Protein AF-A0A2R7QL65-F1 (afdb_monomer_lite)

Radius of gyration: 29.98 Å; chains: 1; bounding box: 85×57×81 Å

Sequence (318 aa):
MAAEATGVAEQSAAAVEEIGLLDQIVEKSKVAKSETEHQRAKDIISELAREVLEGTVVVSDNLNLTLDARIAEIDRIISEQLSAVMHAPQFQQLESTWRGLHYLCQQTSTGPNMKIKVFNAPKKDLVKDFKSAIDFDQSALFKKVYEEEFGTFGGAPFGALVGDYFIGRQPEDMYFVEQMSHVAAAAHAPFISAASEGMFGLETFTDLGKPRDMAKIFDTVEYAKWKSFRESEDSRYVGLTLPRFLGRLPYNPKDGTTVEGFNFVEEVDAADHSKFLWCNTAYAMAARLTHAFEDYGWCAAIRGVEGGGLVEDLPTHT

Secondary structure (DSSP, 8-state):
--SSSSHHHHHHHHHHHHHHHHHHHHHHHT--SSHHHHHHHHHHHHHHHHHHHTT-S---S-HHHHHHHHHHHHHHHHHHHHHHHHTSHHHHHHHHHHHHHHHHHHT---BTTB--------HHHHHHHHHHSSSGGGSHHHIIIIIIIITSTT----S-EEEEEEE-SSHHHHHHHHHHHHHHHHTT--EEEEE-GGGGT-SSGGGGGS-S-SGGGGGSGGGHHHHHHHHSSGGGGEEEE-S-EE-SPPB-TTTSB--SSS-------TT-GGGS-EEPHHHHHHHHHHHHHHHHSSTT--SSIIIII---------

Foldseek 3Di:
DPDPPPPVVVVVVVVVVLLVVLLVVLVVVPQDPDPVSSVVSSVVVVVVVVCVVVVVFDDDPDVPVSVVVVQVVVLVVVQVVVLVVCLPPVNLLVCQAVLLVVLLVVLFDDDPLHDDDDDDDDLVRQLVQCVVDPHLCRGPVLCVQPVQAVVDDVHPHAQAAQDADAQALDPSSLSSLLSVLVSCQNSVHAYEFAHACNNQPHPDPVCVPVDPDSVVSCVDPSNPSVVVLCVDPSVVSYHHDDDWAFSAFFQAPPFGNDDPDGGRGNDDDPVDPSSTRTHICSSQLSSLQSVCCVVPVGRQQCDDCVSSVDRPDGDDGD

pLDDT: mean 87.81, std 13.67, range [35.47, 98.5]

Structure (mmCIF, N/CA/C/O backbone):
data_AF-A0A2R7QL65-F1
#
_entry.id   AF-A0A2R7QL65-F1
#
loop_
_atom_site.group_PDB
_atom_site.id
_atom_site.type_symbol
_atom_site.label_atom_id
_atom_site.label_alt_id
_atom_site.label_comp_id
_atom_site.label_asym_id
_atom_site.label_entity_id
_atom_site.label_seq_id
_atom_site.pdbx_PDB_ins_code
_atom_site.Cartn_x
_atom_site.Cartn_y
_atom_site.Cartn_z
_atom_site.occupancy
_atom_site.B_iso_or_equiv
_atom_site.auth_seq_id
_atom_site.auth_comp_id
_atom_site.auth_asym_id
_atom_site.auth_atom_id
_atom_site.pdbx_PDB_model_num
ATOM 1 N N . MET A 1 1 ? -59.010 35.861 33.051 1.00 43.62 1 MET A N 1
ATOM 2 C CA . MET A 1 1 ? -57.533 35.860 33.140 1.00 43.62 1 MET A CA 1
ATOM 3 C C . MET A 1 1 ? -57.091 35.520 34.567 1.00 43.62 1 MET A C 1
ATOM 5 O O . MET A 1 1 ? -56.588 36.389 35.260 1.00 43.62 1 MET A O 1
ATOM 9 N N . ALA A 1 2 ? -57.331 34.292 35.040 1.00 39.69 2 ALA A N 1
ATOM 10 C CA . ALA A 1 2 ? -56.893 33.848 36.374 1.00 39.69 2 ALA A CA 1
ATOM 11 C C . ALA A 1 2 ? -56.825 32.307 36.466 1.00 39.69 2 ALA A C 1
ATOM 13 O O . ALA A 1 2 ? -57.345 31.725 37.409 1.00 39.69 2 ALA A O 1
ATOM 14 N N . ALA A 1 3 ? -56.268 31.640 35.447 1.00 39.53 3 ALA A N 1
ATOM 15 C CA . ALA A 1 3 ? -56.181 30.172 35.421 1.00 39.53 3 ALA A CA 1
ATOM 16 C C . ALA A 1 3 ? -54.844 29.604 34.892 1.00 39.53 3 ALA A C 1
ATOM 18 O O . ALA A 1 3 ? -54.715 28.393 34.799 1.00 39.53 3 ALA A O 1
ATOM 19 N N . GLU A 1 4 ? -53.836 30.432 34.587 1.00 38.19 4 GLU A N 1
ATOM 20 C CA . GLU A 1 4 ? -52.561 29.962 33.994 1.00 38.19 4 GLU A CA 1
ATOM 21 C C . GLU A 1 4 ? -51.334 30.070 34.921 1.00 38.19 4 GLU A C 1
ATOM 23 O O . GLU A 1 4 ? -50.242 29.670 34.539 1.00 38.19 4 GLU A O 1
ATOM 28 N N . ALA A 1 5 ? -51.479 30.565 36.156 1.00 40.25 5 ALA A N 1
ATOM 29 C CA . ALA A 1 5 ? -50.335 30.797 37.052 1.00 40.25 5 ALA A CA 1
ATOM 30 C C . ALA A 1 5 ? -50.039 29.648 38.040 1.00 40.25 5 ALA A C 1
ATOM 32 O O . ALA A 1 5 ? -49.010 29.674 38.709 1.00 40.25 5 ALA A O 1
ATOM 33 N N . THR A 1 6 ? -50.911 28.641 38.149 1.00 40.41 6 THR A N 1
ATOM 34 C CA . THR A 1 6 ? -50.760 27.538 39.116 1.00 40.41 6 THR A CA 1
ATOM 35 C C . THR A 1 6 ? -49.907 26.372 38.608 1.00 40.41 6 THR A C 1
ATOM 37 O O . THR A 1 6 ? -49.326 25.674 39.427 1.00 40.41 6 THR A O 1
ATOM 40 N N . GLY A 1 7 ? -49.733 26.200 37.292 1.00 35.47 7 GLY A N 1
ATOM 41 C CA . GLY A 1 7 ? -48.927 25.097 36.737 1.00 35.47 7 GLY A CA 1
ATOM 42 C C . GLY A 1 7 ? -47.405 25.296 36.816 1.00 35.47 7 GLY A C 1
ATOM 43 O O . GLY A 1 7 ? -46.656 24.327 36.855 1.00 35.47 7 GLY A O 1
ATOM 44 N N . VAL A 1 8 ? -46.931 26.547 36.880 1.00 39.22 8 VAL A N 1
ATOM 45 C CA . VAL A 1 8 ? -45.486 26.867 36.865 1.00 39.22 8 VAL A CA 1
ATOM 46 C C . VAL A 1 8 ? -44.853 26.751 38.262 1.00 39.22 8 VAL A C 1
ATOM 48 O O . VAL A 1 8 ? -43.661 26.479 38.382 1.00 39.22 8 VAL A O 1
ATOM 51 N N . ALA A 1 9 ? -45.642 26.919 39.329 1.00 39.03 9 ALA A N 1
ATOM 52 C CA . ALA A 1 9 ? -45.164 26.831 40.713 1.00 39.03 9 ALA A CA 1
ATOM 53 C C . ALA A 1 9 ? -45.052 25.382 41.231 1.00 39.03 9 ALA A C 1
ATOM 55 O O . ALA A 1 9 ? -44.180 25.097 42.045 1.00 39.03 9 ALA A O 1
ATOM 56 N N . GLU A 1 10 ? -45.883 24.455 40.740 1.00 37.78 10 GLU A N 1
ATOM 57 C CA . GLU A 1 10 ? -45.766 23.025 41.076 1.00 37.78 10 GLU A CA 1
ATOM 58 C C . GLU A 1 10 ? -44.558 22.365 40.391 1.00 37.78 10 GLU A C 1
ATOM 60 O O . GLU A 1 10 ? -43.874 21.556 41.013 1.00 37.78 10 GLU A O 1
ATOM 65 N N . GLN A 1 11 ? -44.218 22.765 39.157 1.00 39.28 11 GLN A N 1
ATOM 66 C CA . GLN A 1 11 ? -43.019 22.263 38.467 1.00 39.28 11 GLN A CA 1
ATOM 67 C C . GLN A 1 11 ? -41.704 22.752 39.096 1.00 39.28 11 GLN A C 1
ATOM 69 O O . GLN A 1 11 ? -40.718 22.019 39.081 1.00 39.28 11 GLN A O 1
ATOM 74 N N . SER A 1 12 ? -41.667 23.958 39.679 1.00 37.78 12 SER A N 1
ATOM 75 C CA . SER A 1 12 ? -40.462 24.463 40.353 1.00 37.78 12 SER A CA 1
ATOM 76 C C . SER A 1 12 ? -40.288 23.908 41.770 1.00 37.78 12 SER A C 1
ATOM 78 O O . SER A 1 12 ? -39.156 23.691 42.193 1.00 37.78 12 SER A O 1
ATOM 80 N N . ALA A 1 13 ? -41.378 23.624 42.491 1.00 39.16 13 ALA A N 1
ATOM 81 C CA . ALA A 1 13 ? -41.322 22.993 43.810 1.00 39.16 13 ALA A CA 1
ATOM 82 C C . ALA A 1 13 ? -40.881 21.518 43.736 1.00 39.16 13 ALA A C 1
ATOM 84 O O . ALA A 1 13 ? -40.038 21.102 44.529 1.00 39.16 13 ALA A O 1
ATOM 85 N N . ALA A 1 14 ? -41.369 20.763 42.743 1.00 46.56 14 ALA A N 1
ATOM 86 C CA . ALA A 1 14 ? -40.956 19.377 42.510 1.00 46.56 14 ALA A CA 1
ATOM 87 C C . ALA A 1 14 ? -39.460 19.262 42.153 1.00 46.56 14 ALA A C 1
ATOM 89 O O . ALA A 1 14 ? -38.759 18.404 42.685 1.00 46.56 14 ALA A O 1
ATOM 90 N N . ALA A 1 15 ? -38.944 20.186 41.334 1.00 46.44 15 ALA A N 1
ATOM 91 C CA . ALA A 1 15 ? -37.526 20.224 40.975 1.00 46.44 15 ALA A CA 1
ATOM 92 C C . ALA A 1 15 ? -36.609 20.557 42.172 1.00 46.44 15 ALA A C 1
ATOM 94 O O . ALA A 1 15 ? -35.487 20.065 42.249 1.00 46.44 15 ALA A O 1
ATOM 95 N N . VAL A 1 16 ? -37.065 21.375 43.130 1.00 45.19 16 VAL A N 1
ATOM 96 C CA . VAL A 1 16 ? -36.282 21.723 44.334 1.00 45.19 16 VAL A CA 1
ATOM 97 C C . VAL A 1 16 ? -36.286 20.588 45.372 1.00 45.19 16 VAL A C 1
ATOM 99 O O . VAL A 1 16 ? -35.271 20.380 46.039 1.00 45.19 16 VAL A O 1
ATOM 102 N N . GLU A 1 17 ? -37.372 19.812 45.483 1.00 52.38 17 GLU A N 1
ATOM 103 C CA . GLU A 1 17 ? -37.411 18.596 46.316 1.00 52.38 17 GLU A CA 1
ATOM 104 C C . GLU A 1 17 ? -36.523 17.468 45.765 1.00 52.38 17 GLU A C 1
ATOM 106 O O . GLU A 1 17 ? -35.809 16.829 46.541 1.00 52.38 17 GLU A O 1
ATOM 111 N N . GLU A 1 18 ? -36.488 17.259 44.443 1.00 53.09 18 GLU A N 1
ATOM 112 C CA . GLU A 1 18 ? -35.585 16.285 43.805 1.00 53.09 18 GLU A CA 1
ATOM 113 C C . GLU A 1 18 ? -34.106 16.598 44.073 1.00 53.09 18 GLU A C 1
ATOM 115 O O . GLU A 1 18 ? -33.335 15.701 44.429 1.00 53.09 18 GLU A O 1
ATOM 120 N N . ILE A 1 19 ? -33.713 17.877 43.983 1.00 55.91 19 ILE A N 1
ATOM 121 C CA . ILE A 1 19 ? -32.332 18.320 44.245 1.00 55.91 19 ILE A CA 1
ATOM 122 C C . ILE A 1 19 ? -31.920 18.003 45.692 1.00 55.91 19 ILE A C 1
ATOM 124 O O . ILE A 1 19 ? -30.789 17.569 45.916 1.00 55.91 19 ILE A O 1
ATOM 128 N N . GLY A 1 20 ? -32.832 18.168 46.658 1.00 70.38 20 GLY A N 1
ATOM 129 C CA . GLY A 1 20 ? -32.580 17.877 48.072 1.00 70.38 20 GLY A CA 1
ATOM 130 C C . GLY A 1 20 ? -32.569 16.384 48.420 1.00 70.38 20 GLY A C 1
ATOM 131 O O . GLY A 1 20 ? -31.858 15.975 49.340 1.00 70.38 20 GLY A O 1
ATOM 132 N N . LEU A 1 21 ? -33.323 15.552 47.694 1.00 71.88 21 LEU A N 1
ATOM 133 C CA . LEU A 1 21 ? -33.356 14.101 47.908 1.00 71.88 21 LEU A CA 1
ATOM 134 C C . LEU A 1 21 ? -32.060 13.431 47.425 1.00 71.88 21 LEU A C 1
ATOM 136 O O . LEU A 1 21 ? -31.516 12.565 48.111 1.00 71.88 21 LEU A O 1
ATOM 140 N N . LEU A 1 22 ? -31.539 13.869 46.274 1.00 70.06 22 LEU A N 1
ATOM 141 C CA . LEU A 1 22 ? -30.283 13.379 45.702 1.00 70.06 22 LEU A CA 1
ATOM 142 C C . LEU A 1 22 ? -29.087 13.671 46.618 1.00 70.06 22 LEU A C 1
ATOM 144 O O . LEU A 1 22 ? -28.282 12.776 46.871 1.00 70.06 22 LEU A O 1
ATOM 148 N N . ASP A 1 23 ? -29.019 14.879 47.187 1.00 70.81 23 ASP A N 1
ATOM 149 C CA . ASP A 1 23 ? -27.964 15.251 48.141 1.00 70.81 23 ASP A CA 1
ATOM 150 C C . ASP A 1 23 ? -28.007 14.381 49.408 1.00 70.81 23 ASP A C 1
ATOM 152 O O . ASP A 1 23 ? -26.973 13.893 49.867 1.00 70.81 23 ASP A O 1
ATOM 156 N N . GLN A 1 24 ? -29.205 14.079 49.920 1.00 72.56 24 GLN A N 1
ATOM 157 C CA . GLN A 1 24 ? -29.372 13.190 51.076 1.00 72.56 24 GLN A CA 1
ATOM 158 C C . GLN A 1 24 ? -28.982 11.733 50.786 1.00 72.56 24 GLN A C 1
ATOM 160 O O . GLN A 1 24 ? -28.524 11.027 51.689 1.00 72.56 24 GLN A O 1
ATOM 165 N N . ILE A 1 25 ? -29.189 11.250 49.558 1.00 74.19 25 ILE A N 1
ATOM 166 C CA . ILE A 1 25 ? -28.799 9.895 49.144 1.00 74.19 25 ILE A CA 1
ATOM 167 C C . ILE A 1 25 ? -27.272 9.796 49.044 1.00 74.19 25 ILE A C 1
ATOM 169 O O . ILE A 1 25 ? -26.689 8.836 49.559 1.00 74.19 25 ILE A O 1
ATOM 173 N N . VAL A 1 26 ? -26.619 10.799 48.449 1.00 71.00 26 VAL A N 1
ATOM 174 C CA . VAL A 1 26 ? -25.157 10.825 48.290 1.00 71.00 26 VAL A CA 1
ATOM 175 C C . VAL A 1 26 ? -24.475 10.913 49.662 1.00 71.00 26 VAL A C 1
ATOM 177 O O . VAL A 1 26 ? -23.606 10.084 49.947 1.00 71.00 26 VAL A O 1
ATOM 180 N N . GLU A 1 27 ? -24.942 11.784 50.567 1.00 71.94 27 GLU A N 1
ATOM 181 C CA . GLU A 1 27 ? -24.414 11.877 51.939 1.00 71.94 27 GLU A CA 1
ATOM 182 C C . GLU A 1 27 ? -24.567 10.560 52.720 1.00 71.94 27 GLU A C 1
ATOM 184 O O . GLU A 1 27 ? -23.638 10.110 53.401 1.00 71.94 27 GLU A O 1
ATOM 189 N N . LYS A 1 28 ? -25.725 9.893 52.609 1.00 70.06 28 LYS A N 1
ATOM 190 C CA . LYS A 1 28 ? -25.983 8.615 53.299 1.00 70.06 28 LYS A CA 1
ATOM 191 C C . LYS A 1 28 ? -25.156 7.457 52.747 1.00 70.06 28 LYS A C 1
ATOM 193 O O . LYS A 1 28 ? -24.835 6.537 53.500 1.00 70.06 28 LYS A O 1
ATOM 198 N N . SER A 1 29 ? -24.801 7.497 51.464 1.00 67.25 29 SER A N 1
ATOM 199 C CA . SER A 1 29 ? -24.031 6.440 50.801 1.00 67.25 29 SER A CA 1
ATOM 200 C C . SER A 1 29 ? -22.553 6.393 51.227 1.00 67.25 29 SER A C 1
ATOM 202 O O . SER A 1 29 ? -21.908 5.359 51.066 1.00 67.25 29 SER A O 1
ATOM 204 N N . LYS A 1 30 ? -22.012 7.478 51.814 1.00 66.25 30 LYS A N 1
ATOM 205 C CA . LYS A 1 30 ? -20.592 7.631 52.211 1.00 66.25 30 LYS A CA 1
ATOM 206 C C . LYS A 1 30 ? -19.574 7.372 51.083 1.00 66.25 30 LYS A C 1
ATOM 208 O O . LYS A 1 30 ? -18.409 7.088 51.365 1.00 66.25 30 LYS A O 1
ATOM 213 N N . VAL A 1 31 ? -19.996 7.451 49.820 1.00 63.81 31 VAL A N 1
ATOM 214 C CA . VAL A 1 31 ? -19.163 7.115 48.650 1.00 63.81 31 VAL A CA 1
ATOM 215 C C . VAL A 1 31 ? -18.212 8.258 48.268 1.00 63.81 31 VAL A C 1
ATOM 217 O O . VAL A 1 31 ? -17.122 7.997 47.766 1.00 63.81 31 VAL A O 1
ATOM 220 N N . ALA A 1 32 ? -18.572 9.510 48.559 1.00 61.44 32 ALA A N 1
ATOM 221 C CA . ALA A 1 32 ? -17.785 10.693 48.217 1.00 61.44 32 ALA A CA 1
ATOM 222 C C . ALA A 1 32 ? -17.106 11.300 49.456 1.00 61.44 32 ALA A C 1
ATOM 224 O O . ALA A 1 32 ? -17.760 11.564 50.465 1.00 61.44 32 ALA A O 1
ATOM 225 N N . LYS A 1 33 ? -15.788 11.518 49.388 1.00 72.38 33 LYS A N 1
ATOM 226 C CA . LYS A 1 33 ? -14.990 12.140 50.463 1.00 72.38 33 LYS A CA 1
ATOM 227 C C . LYS A 1 33 ? -14.597 13.581 50.144 1.00 72.38 33 LYS A C 1
ATOM 229 O O . LYS A 1 33 ? -14.206 14.315 51.048 1.00 72.38 33 LYS A O 1
ATOM 234 N N . SER A 1 34 ? -14.680 13.971 48.876 1.00 80.19 34 SER A N 1
ATOM 235 C CA . SER A 1 34 ? -14.408 15.320 48.377 1.00 80.19 34 SER A CA 1
ATOM 236 C C . SER A 1 34 ? -15.625 15.914 47.667 1.00 80.19 34 SER A C 1
ATOM 238 O O . SER A 1 34 ? -16.472 15.186 47.153 1.00 80.19 34 SER A O 1
ATOM 240 N N . GLU A 1 35 ? -15.687 17.244 47.595 1.00 78.19 35 GLU A N 1
ATOM 241 C CA . GLU A 1 35 ? -16.778 17.980 46.936 1.00 78.19 35 GLU A CA 1
ATOM 242 C C . GLU A 1 35 ? -16.939 17.590 45.454 1.00 78.19 35 GLU A C 1
ATOM 244 O O . GLU A 1 35 ? -18.047 17.453 44.942 1.00 78.19 35 GLU A O 1
ATOM 249 N N . THR A 1 36 ? -15.824 17.333 44.763 1.00 80.12 36 THR A N 1
ATOM 250 C CA . THR A 1 36 ? -15.808 16.908 43.355 1.00 80.12 36 THR A CA 1
ATOM 251 C C . THR A 1 36 ? -16.368 15.501 43.157 1.00 80.12 36 THR A C 1
ATOM 253 O O . THR A 1 36 ? -17.076 15.250 42.183 1.00 80.12 36 THR A O 1
ATOM 256 N N . GLU A 1 37 ? -16.082 14.576 44.075 1.00 78.81 37 GLU A N 1
ATOM 257 C CA . GLU A 1 37 ? -16.691 13.241 44.072 1.00 78.81 37 GLU A CA 1
ATOM 258 C C . GLU A 1 37 ? -18.187 13.312 44.388 1.00 78.81 37 GLU A C 1
ATOM 260 O O . GLU A 1 37 ? -18.960 12.550 43.811 1.00 78.81 37 GLU A O 1
ATOM 265 N N . HIS A 1 38 ? -18.596 14.236 45.265 1.00 78.56 38 HIS A N 1
ATOM 266 C CA . HIS A 1 38 ? -19.994 14.422 45.652 1.00 78.56 38 HIS A CA 1
ATOM 267 C C . HIS A 1 38 ? -20.827 14.911 44.464 1.00 78.56 38 HIS A C 1
ATOM 269 O O . HIS A 1 38 ? -21.856 14.316 44.145 1.00 78.56 38 HIS A O 1
ATOM 275 N N . GLN A 1 39 ? -20.328 15.918 43.739 1.00 81.31 39 GLN A N 1
ATOM 276 C CA . GLN A 1 39 ? -20.975 16.414 42.526 1.00 81.31 39 GLN A CA 1
ATOM 277 C C . GLN A 1 39 ? -21.054 15.329 41.443 1.00 81.31 39 GLN A C 1
ATOM 279 O O . GLN A 1 39 ? -22.115 15.103 40.871 1.00 81.31 39 GLN A O 1
ATOM 284 N N . ARG A 1 40 ? -19.965 14.583 41.218 1.00 81.00 40 ARG A N 1
ATOM 285 C CA . ARG A 1 40 ? -19.947 13.490 40.235 1.00 81.00 40 ARG A CA 1
ATOM 286 C C . ARG A 1 40 ? -20.936 12.375 40.585 1.00 81.00 40 ARG A C 1
ATOM 288 O O . ARG A 1 40 ? -21.599 11.849 39.697 1.00 81.00 40 ARG A O 1
ATOM 295 N N . ALA A 1 41 ? -21.034 12.002 41.861 1.00 79.88 41 ALA A N 1
ATOM 296 C CA . ALA A 1 41 ? -21.993 11.002 42.320 1.00 79.88 41 ALA A CA 1
ATOM 297 C C . ALA A 1 41 ? -23.438 11.479 42.117 1.00 79.88 41 ALA A C 1
ATOM 299 O O . ALA A 1 41 ? -24.274 10.708 41.649 1.00 79.88 41 ALA A O 1
ATOM 300 N N . LYS A 1 42 ? -23.714 12.756 42.407 1.00 81.75 42 LYS A N 1
ATOM 301 C CA . LYS A 1 42 ? -25.021 13.374 42.167 1.00 81.75 42 LYS A CA 1
ATOM 302 C C . LYS A 1 42 ? -25.402 13.335 40.690 1.00 81.75 42 LYS A C 1
ATOM 304 O O . LYS A 1 42 ? -26.514 12.919 40.375 1.00 81.75 42 LYS A O 1
ATOM 309 N N . ASP A 1 43 ? -24.484 13.698 39.798 1.00 84.25 43 ASP A N 1
ATOM 310 C CA . ASP A 1 43 ? -24.729 13.700 38.353 1.00 84.25 43 ASP A CA 1
ATOM 311 C C . ASP A 1 43 ? -25.052 12.282 37.840 1.00 84.25 43 ASP A C 1
ATOM 313 O O . ASP A 1 43 ? -26.034 12.089 37.127 1.00 84.25 43 ASP A O 1
ATOM 317 N N . ILE A 1 44 ? -24.293 11.265 38.276 1.00 82.88 44 ILE A N 1
ATOM 318 C CA . ILE A 1 44 ? -24.514 9.857 37.888 1.00 82.88 44 ILE A CA 1
ATOM 319 C C . ILE A 1 44 ? -25.880 9.346 38.368 1.00 82.88 44 ILE A C 1
ATOM 321 O O . ILE A 1 44 ? -26.602 8.699 37.611 1.00 82.88 44 ILE A O 1
ATOM 325 N N . ILE A 1 45 ? -26.242 9.622 39.626 1.00 81.88 45 ILE A N 1
ATOM 326 C CA . ILE A 1 45 ? -27.525 9.179 40.193 1.00 81.88 45 ILE A CA 1
ATOM 327 C C . ILE A 1 45 ? -28.691 9.903 39.510 1.00 81.88 45 ILE A C 1
ATOM 329 O O . ILE A 1 45 ? -29.728 9.287 39.269 1.00 81.88 45 ILE A O 1
ATOM 333 N N . SER A 1 46 ? -28.517 11.182 39.171 1.00 84.50 46 SER A N 1
ATOM 334 C CA . SER A 1 46 ? -29.527 11.968 38.455 1.00 84.50 46 SER A CA 1
ATOM 335 C C . SER A 1 46 ? -29.798 11.394 37.065 1.00 84.50 46 SER A C 1
ATOM 337 O O . SER A 1 46 ? -30.956 11.231 36.688 1.00 84.50 46 SER A O 1
ATOM 339 N N . GLU A 1 47 ? -28.746 11.026 36.328 1.00 84.44 47 GLU A N 1
ATOM 340 C CA . GLU A 1 47 ? -28.894 10.414 35.005 1.00 84.44 47 GLU A CA 1
ATOM 341 C C . GLU A 1 47 ? -29.574 9.041 35.094 1.00 84.44 47 GLU A C 1
ATOM 343 O O . GLU A 1 47 ? -30.511 8.766 34.350 1.00 84.44 47 GLU A O 1
ATOM 348 N N . LEU A 1 48 ? -29.194 8.209 36.073 1.00 80.56 48 LEU A N 1
ATOM 349 C CA . LEU A 1 48 ? -29.856 6.922 36.303 1.00 80.56 48 LEU A CA 1
ATOM 350 C C . LEU A 1 48 ? -31.348 7.095 36.628 1.00 80.56 48 LEU A C 1
ATOM 352 O O . LEU A 1 48 ? -32.184 6.369 36.093 1.00 80.56 48 LEU A O 1
ATOM 356 N N . ALA A 1 49 ? -31.694 8.049 37.497 1.00 81.06 49 ALA A N 1
ATOM 357 C CA . ALA A 1 49 ? -33.085 8.334 37.843 1.00 81.06 49 ALA A CA 1
ATOM 358 C C . ALA A 1 49 ? -33.887 8.768 36.610 1.00 81.06 49 ALA A C 1
ATOM 360 O O . ALA A 1 49 ? -35.012 8.309 36.408 1.00 81.06 49 ALA A O 1
ATOM 361 N N . ARG A 1 50 ? -33.284 9.593 35.750 1.00 84.31 50 ARG A N 1
ATOM 362 C CA . ARG A 1 50 ? -33.883 10.016 34.488 1.00 84.31 50 ARG A CA 1
ATOM 363 C C . ARG A 1 50 ? -34.112 8.841 33.535 1.00 84.31 50 ARG A C 1
ATOM 365 O O . ARG A 1 50 ? -35.217 8.709 33.018 1.00 84.31 50 ARG A O 1
ATOM 372 N N . GLU A 1 51 ? -33.131 7.961 33.340 1.00 78.75 51 GLU A N 1
ATOM 373 C 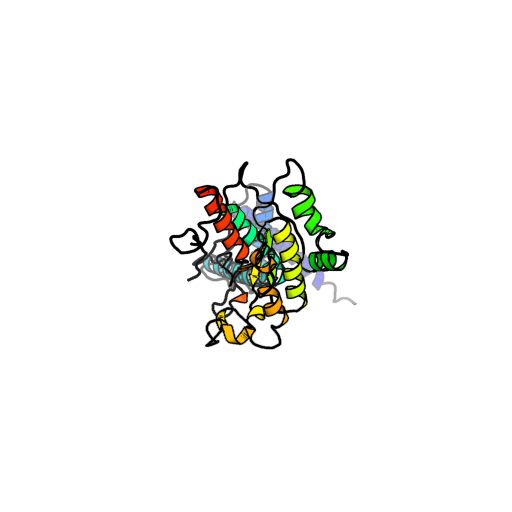CA . GLU A 1 51 ? -33.296 6.787 32.470 1.00 78.75 51 GLU A CA 1
ATOM 374 C C . GLU A 1 51 ? -34.374 5.813 32.980 1.00 78.75 51 GLU A C 1
ATOM 376 O O . GLU A 1 51 ? -35.092 5.200 32.185 1.00 78.75 51 GLU A O 1
ATOM 381 N N . VAL A 1 52 ? -34.523 5.685 34.304 1.00 79.56 52 VAL A N 1
ATOM 382 C CA . VAL A 1 52 ? -35.608 4.907 34.925 1.00 79.56 52 VAL A CA 1
ATOM 383 C C . VAL A 1 52 ? -36.968 5.563 34.665 1.00 79.56 52 VAL A C 1
ATOM 385 O O . VAL A 1 52 ? -37.922 4.870 34.312 1.00 79.56 52 VAL A O 1
ATOM 388 N N . LEU A 1 53 ? -37.066 6.890 34.794 1.00 81.50 53 LEU A N 1
ATOM 389 C CA . LEU A 1 53 ? -38.299 7.648 34.540 1.00 81.50 53 LEU A CA 1
ATOM 390 C C . LEU A 1 53 ? -38.720 7.623 33.064 1.00 81.50 53 LEU A C 1
ATOM 392 O O . LEU A 1 53 ? -39.912 7.549 32.772 1.00 81.50 53 LEU A O 1
ATOM 396 N N . GLU A 1 54 ? -37.759 7.641 32.139 1.00 82.12 54 GLU A N 1
ATOM 397 C CA . GLU A 1 54 ? -37.999 7.507 30.695 1.00 82.12 54 GLU A CA 1
ATOM 398 C C . GLU A 1 54 ? -38.427 6.076 30.294 1.00 82.12 54 GLU A C 1
ATOM 400 O O . GLU A 1 54 ? -38.837 5.845 29.157 1.00 82.12 54 GLU A O 1
ATOM 405 N N . GLY A 1 55 ? -38.398 5.115 31.229 1.00 72.62 55 GLY A N 1
ATOM 406 C CA . GLY A 1 55 ? -38.780 3.717 30.999 1.00 72.62 55 GLY A CA 1
ATOM 407 C C . GLY A 1 55 ? -37.698 2.891 30.300 1.00 72.62 55 GLY A C 1
ATOM 408 O O . GLY A 1 55 ? -37.948 1.754 29.898 1.00 72.62 55 GLY A O 1
ATOM 409 N N . THR A 1 56 ? -36.498 3.450 30.165 1.00 68.69 56 THR A N 1
ATOM 410 C CA . THR A 1 56 ? -35.359 2.839 29.477 1.00 68.69 56 THR A CA 1
ATOM 411 C C . THR A 1 56 ? -34.663 1.783 30.346 1.00 68.69 56 THR A C 1
ATOM 413 O O . THR A 1 56 ? -34.052 0.850 29.827 1.00 68.69 56 THR A O 1
ATOM 416 N N . VAL A 1 57 ? -34.801 1.883 31.674 1.00 69.19 57 VAL A N 1
ATOM 417 C CA . VAL A 1 57 ? -34.274 0.928 32.662 1.00 69.19 57 VAL A CA 1
ATOM 418 C C . VAL A 1 57 ? -35.436 0.280 33.421 1.00 69.19 57 VAL A C 1
ATOM 420 O O . VAL A 1 57 ? -36.124 0.931 34.205 1.00 69.19 57 VAL A O 1
ATOM 423 N N . VAL A 1 58 ? -35.657 -1.024 33.214 1.00 71.12 58 VAL A N 1
ATOM 424 C CA . VAL A 1 58 ? -36.694 -1.782 33.937 1.00 71.12 58 VAL A CA 1
ATOM 425 C C . VAL A 1 58 ? -36.155 -2.203 35.300 1.00 71.12 58 VAL A C 1
ATOM 427 O O . VAL A 1 58 ? -35.310 -3.090 35.393 1.00 71.12 58 VAL A O 1
ATOM 430 N N . VAL A 1 59 ? -36.657 -1.583 36.369 1.00 68.75 59 VAL A N 1
ATOM 431 C CA . VAL A 1 59 ? -36.252 -1.912 37.743 1.00 68.75 59 VAL A CA 1
ATOM 432 C C . VAL A 1 59 ? -36.641 -3.360 38.059 1.00 68.75 59 VAL A C 1
ATOM 434 O O . VAL A 1 59 ? -37.822 -3.691 38.150 1.00 68.75 59 VAL A O 1
ATOM 437 N N . SER A 1 60 ? -35.638 -4.223 38.213 1.00 71.69 60 SER A N 1
ATOM 438 C CA . SER A 1 60 ? -35.791 -5.619 38.627 1.00 71.69 60 SER A CA 1
ATOM 439 C C . SER A 1 60 ? -35.180 -5.846 40.011 1.00 71.69 60 SER A C 1
ATOM 441 O O . SER A 1 60 ? -34.432 -5.006 40.516 1.00 71.69 60 SER A O 1
ATOM 443 N N . ASP A 1 61 ? -35.449 -7.007 40.613 1.00 72.50 61 ASP A N 1
ATOM 444 C CA . ASP A 1 61 ? -34.879 -7.398 41.912 1.00 72.50 61 ASP A CA 1
ATOM 445 C C . ASP A 1 61 ? -33.336 -7.434 41.904 1.00 72.50 61 ASP A C 1
ATOM 447 O O . ASP A 1 61 ? -32.705 -7.398 42.962 1.00 72.50 61 ASP A O 1
ATOM 451 N N . ASN A 1 62 ? -32.712 -7.483 40.718 1.00 79.44 62 ASN A N 1
ATOM 452 C CA . ASN A 1 62 ? -31.266 -7.422 40.543 1.00 79.44 62 ASN A CA 1
ATOM 453 C C . ASN A 1 62 ? -30.858 -6.205 39.694 1.00 79.44 62 ASN A C 1
ATOM 455 O O . ASN A 1 62 ? -30.693 -6.280 38.472 1.00 79.44 62 ASN A O 1
ATOM 459 N N . LEU A 1 63 ? -30.652 -5.075 40.374 1.00 79.31 63 LEU A N 1
ATOM 460 C CA . LEU A 1 63 ? -30.234 -3.818 39.752 1.00 79.31 63 LEU A CA 1
ATOM 461 C C . LEU A 1 63 ? -28.920 -3.961 38.966 1.00 79.31 63 LEU A C 1
ATOM 463 O O . LEU A 1 63 ? -28.808 -3.382 37.893 1.00 79.31 63 LEU A O 1
ATOM 467 N N . ASN A 1 64 ? -27.967 -4.776 39.438 1.00 83.12 64 ASN A N 1
ATOM 468 C CA . ASN A 1 64 ? -26.687 -4.975 38.748 1.00 83.12 64 ASN A CA 1
ATOM 469 C C . ASN A 1 64 ? -26.884 -5.574 37.351 1.00 83.12 64 ASN A C 1
ATOM 471 O O . ASN A 1 64 ? -26.351 -5.040 36.390 1.00 83.12 64 ASN A O 1
ATOM 475 N N . LEU A 1 65 ? -27.728 -6.605 37.214 1.00 82.75 65 LEU A N 1
ATOM 476 C CA . LEU A 1 65 ? -28.043 -7.180 35.898 1.00 82.75 65 LEU A CA 1
ATOM 477 C C . LEU A 1 65 ? -28.723 -6.169 34.969 1.00 82.75 65 LEU A C 1
ATOM 479 O O . LEU A 1 65 ? -28.524 -6.203 33.758 1.00 82.75 65 LEU A O 1
ATOM 483 N N . THR A 1 66 ? -29.528 -5.272 35.538 1.00 83.81 66 THR A N 1
ATOM 484 C CA . THR A 1 66 ? -30.217 -4.230 34.769 1.00 83.81 66 THR A CA 1
ATOM 485 C C . THR A 1 66 ? -29.223 -3.170 34.278 1.00 83.81 66 THR A C 1
ATOM 487 O O . THR A 1 66 ? -29.296 -2.748 33.126 1.00 83.81 66 THR A O 1
ATOM 490 N N . LEU A 1 67 ? -28.261 -2.781 35.122 1.00 84.56 67 LEU A N 1
ATOM 491 C CA . LEU A 1 67 ? -27.177 -1.865 34.761 1.00 84.56 67 LEU A CA 1
ATOM 492 C C . LEU A 1 67 ? -26.237 -2.485 33.721 1.00 84.56 67 LEU A C 1
ATOM 494 O O . LEU A 1 67 ? -25.926 -1.827 32.736 1.00 84.56 67 LEU A O 1
ATOM 498 N N . ASP A 1 68 ? -25.850 -3.752 33.883 1.00 88.19 68 ASP A N 1
ATOM 499 C CA . ASP A 1 68 ? -25.011 -4.468 32.913 1.00 88.19 68 ASP A CA 1
ATOM 500 C C . ASP A 1 68 ? -25.703 -4.564 31.546 1.00 88.19 68 ASP A C 1
ATOM 502 O O . ASP A 1 68 ? -25.083 -4.317 30.512 1.00 88.19 68 ASP A O 1
ATOM 506 N N . ALA A 1 69 ? -27.008 -4.858 31.526 1.00 86.75 69 ALA A N 1
ATOM 507 C CA . ALA A 1 69 ? -27.797 -4.861 30.296 1.00 86.75 69 ALA A CA 1
ATOM 508 C C . ALA A 1 69 ? -27.861 -3.468 29.651 1.00 86.75 69 ALA A C 1
ATOM 510 O O . ALA A 1 69 ? -27.791 -3.349 28.427 1.00 86.75 69 ALA A O 1
ATOM 511 N N . ARG A 1 70 ? -27.959 -2.407 30.462 1.00 85.81 70 ARG A N 1
ATOM 512 C CA . ARG A 1 70 ? -27.967 -1.029 29.965 1.00 85.81 70 ARG A CA 1
ATOM 513 C C . ARG A 1 70 ? -26.613 -0.622 29.384 1.00 85.81 70 ARG A C 1
ATOM 515 O O . ARG A 1 70 ? -26.584 -0.037 28.306 1.00 85.81 70 ARG A O 1
ATOM 522 N N . ILE A 1 71 ? -25.513 -0.976 30.049 1.00 89.38 71 ILE A N 1
ATOM 523 C CA . ILE A 1 71 ? -24.150 -0.766 29.542 1.00 89.38 71 ILE A CA 1
ATOM 524 C C . ILE A 1 71 ? -23.963 -1.514 28.222 1.00 89.38 71 ILE A C 1
ATOM 526 O O . ILE A 1 71 ? -23.490 -0.920 27.262 1.00 89.38 71 ILE A O 1
ATOM 530 N N . ALA A 1 72 ? -24.401 -2.773 28.132 1.00 90.56 72 ALA A N 1
ATOM 531 C CA . ALA A 1 72 ? -24.307 -3.549 26.898 1.00 90.56 72 ALA A CA 1
ATOM 532 C C . ALA A 1 72 ? -25.075 -2.900 25.731 1.00 90.56 72 ALA A C 1
ATOM 534 O O . ALA A 1 72 ? -24.612 -2.929 24.592 1.00 90.56 72 ALA A O 1
ATOM 535 N N . GLU A 1 73 ? -26.228 -2.286 26.005 1.00 90.31 73 GLU A N 1
ATOM 536 C CA . GLU A 1 73 ? -26.997 -1.558 24.994 1.00 90.31 73 GLU A CA 1
ATOM 537 C C . GLU A 1 73 ? -26.306 -0.257 24.558 1.00 90.31 73 GLU A C 1
ATOM 539 O O . GLU A 1 73 ? -26.275 0.057 23.368 1.00 90.31 73 GLU A O 1
ATOM 544 N N . ILE A 1 74 ? -25.703 0.482 25.493 1.00 91.44 74 ILE A N 1
ATOM 545 C CA . ILE A 1 74 ? -24.885 1.661 25.171 1.00 91.44 74 ILE A CA 1
ATOM 546 C C . ILE A 1 74 ? -23.673 1.247 24.324 1.00 91.44 74 ILE A C 1
ATOM 548 O O . ILE A 1 74 ? -23.426 1.851 23.280 1.00 91.44 74 ILE A O 1
ATOM 552 N N . ASP A 1 75 ? -22.965 0.189 24.723 1.00 94.50 75 ASP A N 1
ATOM 553 C CA . ASP A 1 75 ? -21.823 -0.365 23.992 1.00 94.50 75 ASP A CA 1
ATOM 554 C C . ASP A 1 75 ? -22.226 -0.780 22.572 1.00 94.50 75 ASP A C 1
ATOM 556 O O . ASP A 1 75 ? -21.483 -0.509 21.627 1.00 94.50 75 ASP A O 1
ATOM 560 N N . ARG A 1 76 ? -23.418 -1.366 22.390 1.00 94.06 76 ARG A N 1
ATOM 561 C CA . ARG A 1 76 ? -23.968 -1.709 21.070 1.00 94.06 76 ARG A CA 1
ATOM 562 C C . ARG A 1 76 ? -24.168 -0.467 20.201 1.00 94.06 76 ARG A C 1
ATOM 564 O O . ARG A 1 76 ? -23.674 -0.432 19.078 1.00 94.06 76 ARG A O 1
ATOM 571 N N . ILE A 1 77 ? -24.832 0.565 20.724 1.00 94.75 77 ILE A N 1
ATOM 572 C CA . ILE A 1 77 ? -25.105 1.809 19.982 1.00 94.75 77 ILE A CA 1
ATOM 573 C C . ILE A 1 77 ? -23.798 2.516 19.594 1.00 94.75 77 ILE A C 1
ATOM 575 O O . ILE A 1 77 ? -23.643 2.978 18.461 1.00 94.75 77 ILE A O 1
ATOM 579 N N . ILE A 1 78 ? -22.833 2.585 20.517 1.00 95.38 78 ILE A N 1
ATOM 580 C CA . ILE A 1 78 ? -21.511 3.162 20.245 1.00 95.38 78 ILE A CA 1
ATOM 581 C C . ILE A 1 78 ? -20.772 2.326 19.196 1.00 95.38 78 ILE A C 1
ATOM 583 O O . ILE A 1 78 ? -20.161 2.892 18.290 1.00 95.38 78 ILE A O 1
ATOM 587 N N . SER A 1 79 ? -20.847 0.996 19.287 1.00 95.56 79 SER A N 1
ATOM 588 C CA . SER A 1 79 ? -20.201 0.082 18.343 1.00 95.56 79 SER A CA 1
ATOM 589 C C . SER A 1 79 ? -20.747 0.225 16.924 1.00 95.56 79 SER A C 1
ATOM 591 O O . SER A 1 79 ? -19.960 0.300 15.981 1.00 95.56 79 SER A O 1
ATOM 593 N N . GLU A 1 80 ? -22.065 0.338 16.759 1.00 95.38 80 GLU A N 1
ATOM 594 C CA . GLU A 1 80 ? -22.712 0.587 15.462 1.00 95.38 80 GLU A CA 1
ATOM 595 C C . GLU A 1 80 ? -22.238 1.911 14.856 1.00 95.38 80 GLU A C 1
ATOM 597 O O . GLU A 1 80 ? -21.787 1.973 13.707 1.00 95.38 80 GLU A O 1
ATOM 602 N N . GLN A 1 81 ? -22.265 2.979 15.657 1.00 95.88 81 GLN A N 1
ATOM 603 C CA . GLN A 1 81 ? -21.863 4.304 15.202 1.00 95.88 81 GLN A CA 1
ATOM 604 C C . GLN A 1 81 ? -20.371 4.373 14.855 1.00 95.88 81 GLN A C 1
ATOM 606 O O . GLN A 1 81 ? -19.997 5.002 13.860 1.00 95.88 81 GLN A O 1
ATOM 611 N N . LEU A 1 82 ? -19.512 3.743 15.659 1.00 95.69 82 LEU A N 1
ATOM 612 C CA . LEU A 1 82 ? -18.073 3.715 15.421 1.00 95.69 82 LEU A CA 1
ATOM 613 C C . LEU A 1 82 ? -17.727 2.850 14.206 1.00 95.69 82 LEU A C 1
ATOM 615 O O . LEU A 1 82 ? -16.918 3.278 13.385 1.00 95.69 82 LEU A O 1
ATOM 619 N N . SER A 1 83 ? -18.383 1.699 14.037 1.00 95.38 83 SER A N 1
ATOM 620 C CA . SER A 1 83 ? -18.226 0.850 12.848 1.00 95.38 83 SER A CA 1
ATOM 621 C C . SER A 1 83 ? -18.561 1.630 11.578 1.00 95.38 83 SER A C 1
ATOM 623 O O . SER A 1 83 ? -17.757 1.662 10.651 1.00 95.38 83 SER A O 1
ATOM 625 N N . ALA A 1 84 ? -19.673 2.373 11.566 1.00 94.94 84 ALA A N 1
ATOM 626 C CA . ALA A 1 84 ? -20.042 3.215 10.427 1.00 94.94 84 ALA A CA 1
ATOM 627 C C . ALA A 1 84 ? -18.991 4.297 10.102 1.00 94.94 84 ALA A C 1
ATOM 629 O O . ALA A 1 84 ? -18.735 4.581 8.931 1.00 94.94 84 ALA A O 1
ATOM 630 N N . VAL A 1 85 ? -18.361 4.895 11.121 1.00 95.69 85 VAL A N 1
ATOM 631 C CA . VAL A 1 85 ? -17.279 5.879 10.932 1.00 95.69 85 VAL A CA 1
ATOM 632 C C . VAL A 1 85 ? -16.017 5.211 10.383 1.00 95.69 85 VAL A C 1
ATOM 634 O O . VAL A 1 85 ? -15.401 5.737 9.458 1.00 95.69 85 VAL A O 1
ATOM 637 N N . MET A 1 86 ? -15.640 4.053 10.925 1.00 94.94 86 MET A N 1
ATOM 638 C CA . MET A 1 86 ? -14.434 3.323 10.525 1.00 94.94 86 MET A CA 1
ATOM 639 C C . MET A 1 86 ? -14.547 2.714 9.125 1.00 94.94 86 MET A C 1
ATOM 641 O O . MET A 1 86 ? -13.568 2.686 8.381 1.00 94.94 86 MET A O 1
ATOM 645 N N . HIS A 1 87 ? -15.740 2.265 8.737 1.00 95.62 87 HIS A N 1
ATOM 646 C CA . HIS A 1 87 ? -16.016 1.695 7.415 1.00 95.62 87 HIS A CA 1
ATOM 647 C C . HIS A 1 87 ? -16.293 2.762 6.350 1.00 95.62 87 HIS A C 1
ATOM 649 O O . HIS A 1 87 ? -16.511 2.433 5.184 1.00 95.62 87 HIS A O 1
ATOM 655 N N . ALA A 1 88 ? -16.259 4.052 6.705 1.00 96.56 88 ALA A N 1
ATOM 656 C CA . ALA A 1 88 ? -16.351 5.123 5.723 1.00 96.56 88 ALA A CA 1
ATOM 657 C C . ALA A 1 88 ? -15.164 5.038 4.737 1.00 96.56 88 ALA A C 1
ATOM 659 O O . ALA A 1 88 ? -14.011 5.026 5.183 1.00 96.56 88 ALA A O 1
ATOM 660 N N . PRO A 1 89 ? -15.388 5.055 3.405 1.00 95.50 89 PRO A N 1
ATOM 661 C CA . PRO A 1 89 ? -14.331 4.802 2.421 1.00 95.50 89 PRO A CA 1
ATOM 662 C C . PRO A 1 89 ? -13.104 5.711 2.559 1.00 95.50 89 PRO A C 1
ATOM 664 O O . PRO A 1 89 ? -11.974 5.280 2.344 1.00 95.50 89 PRO A O 1
ATOM 667 N N . GLN A 1 90 ? -13.308 6.975 2.938 1.00 95.56 90 GLN A N 1
ATOM 668 C CA . GLN A 1 90 ? -12.227 7.942 3.126 1.00 95.56 90 GLN A CA 1
ATOM 669 C C . GLN A 1 90 ? -11.378 7.616 4.358 1.00 95.56 90 GLN A C 1
ATOM 671 O O . GLN A 1 90 ? -10.154 7.751 4.311 1.00 95.56 90 GLN A O 1
ATOM 676 N N . PHE A 1 91 ? -12.019 7.190 5.452 1.00 96.75 91 PHE A N 1
ATOM 677 C CA . PHE A 1 91 ? -11.320 6.798 6.671 1.00 96.75 91 PHE A CA 1
ATOM 678 C C . PHE A 1 91 ? -10.565 5.494 6.446 1.00 96.75 91 PHE A C 1
ATOM 680 O O . PHE A 1 91 ? -9.372 5.427 6.719 1.00 96.75 91 PHE A O 1
ATOM 687 N N . GLN A 1 92 ? -11.226 4.497 5.861 1.00 96.06 92 GLN A N 1
ATOM 688 C CA . GLN A 1 92 ? -10.629 3.199 5.581 1.00 96.06 92 GLN A CA 1
ATOM 689 C C . GLN A 1 92 ? -9.442 3.308 4.615 1.00 96.06 92 GLN A C 1
ATOM 691 O O . GLN A 1 92 ? -8.420 2.660 4.827 1.00 96.06 92 GLN A O 1
ATOM 696 N N . GLN A 1 93 ? -9.524 4.171 3.594 1.00 94.88 93 GLN A N 1
ATOM 697 C CA . GLN A 1 93 ? -8.388 4.454 2.719 1.00 94.88 93 GLN A CA 1
ATOM 698 C C . GLN A 1 93 ? -7.207 5.020 3.517 1.00 94.88 93 GLN A C 1
ATOM 700 O O . GLN A 1 93 ? -6.102 4.487 3.431 1.00 94.88 93 GLN A O 1
ATOM 705 N N . LEU A 1 94 ? -7.442 6.055 4.329 1.00 96.12 94 LEU A N 1
ATOM 706 C CA . LEU A 1 94 ? -6.403 6.665 5.157 1.00 96.12 94 LEU A CA 1
ATOM 707 C C . LEU A 1 94 ? -5.797 5.656 6.146 1.00 96.12 94 LEU A C 1
ATOM 709 O O . LEU A 1 94 ? -4.575 5.569 6.266 1.00 96.12 94 LEU A O 1
ATOM 713 N N . GLU A 1 95 ? -6.643 4.882 6.827 1.00 97.06 95 GLU A N 1
ATOM 714 C CA . GLU A 1 95 ? -6.229 3.841 7.764 1.00 97.06 95 GLU A CA 1
ATOM 715 C C . GLU A 1 95 ? -5.398 2.769 7.047 1.00 97.06 95 GLU A C 1
ATOM 717 O O . GLU A 1 95 ? -4.335 2.400 7.539 1.00 97.06 95 GLU A O 1
ATOM 722 N N . SER A 1 96 ? -5.814 2.318 5.860 1.00 96.75 96 SER A N 1
ATOM 723 C CA . SER A 1 96 ? -5.107 1.283 5.096 1.00 96.75 96 SER A CA 1
ATOM 724 C C . SER A 1 96 ? -3.699 1.716 4.678 1.00 96.75 96 SER A C 1
ATOM 726 O O . SER A 1 96 ? -2.761 0.925 4.810 1.00 96.75 96 SER A O 1
ATOM 728 N N . THR A 1 97 ? -3.534 2.976 4.258 1.00 96.62 97 THR A N 1
ATOM 729 C CA . THR A 1 97 ? -2.243 3.561 3.877 1.00 96.62 97 THR A CA 1
ATOM 730 C C . THR A 1 97 ? -1.312 3.661 5.080 1.00 96.62 97 THR A C 1
ATOM 732 O O . THR A 1 97 ? -0.187 3.160 5.051 1.00 96.62 97 THR A O 1
ATOM 735 N N . TRP A 1 98 ? -1.779 4.257 6.181 1.00 97.12 98 TRP A N 1
ATOM 736 C CA . TRP A 1 98 ? -0.948 4.430 7.376 1.00 97.12 98 TRP A CA 1
ATOM 737 C C . TRP A 1 98 ? -0.634 3.116 8.073 1.00 97.12 98 TRP A C 1
ATOM 739 O O . TRP A 1 98 ? 0.480 2.938 8.560 1.00 97.12 98 TRP A O 1
ATOM 749 N N . ARG A 1 99 ? -1.578 2.176 8.096 1.00 96.38 99 ARG A N 1
ATOM 750 C CA . ARG A 1 99 ? -1.363 0.862 8.699 1.00 96.38 99 ARG A CA 1
ATOM 751 C C . ARG A 1 99 ? -0.472 -0.022 7.832 1.00 96.38 99 ARG A C 1
ATOM 753 O O . ARG A 1 99 ? 0.350 -0.748 8.381 1.00 96.38 99 ARG A O 1
ATOM 760 N N . GLY A 1 100 ? -0.550 0.100 6.506 1.00 96.00 100 GLY A N 1
ATOM 761 C CA . GLY A 1 100 ? 0.400 -0.521 5.582 1.00 96.00 100 GLY A CA 1
ATOM 762 C C . GLY A 1 100 ? 1.822 0.028 5.747 1.00 96.00 100 GLY A C 1
ATOM 763 O O . GLY A 1 100 ? 2.775 -0.741 5.864 1.00 96.00 100 GLY A O 1
ATOM 764 N N . LEU A 1 101 ? 1.973 1.352 5.862 1.00 96.56 101 LEU A N 1
ATOM 765 C CA . LEU A 1 101 ? 3.261 1.979 6.173 1.00 96.56 101 LEU A CA 1
ATOM 766 C C . LEU A 1 101 ? 3.786 1.550 7.550 1.00 96.56 101 LEU A C 1
ATOM 768 O O . LEU A 1 101 ? 4.964 1.235 7.692 1.00 96.56 101 LEU A O 1
ATOM 772 N N . HIS A 1 102 ? 2.915 1.508 8.557 1.00 96.25 102 HIS A N 1
ATOM 773 C CA . HIS A 1 102 ? 3.261 1.037 9.892 1.00 96.25 102 HIS A CA 1
ATOM 774 C C . HIS A 1 102 ? 3.735 -0.420 9.869 1.00 96.25 102 HIS A C 1
ATOM 776 O O . HIS A 1 102 ? 4.755 -0.723 10.480 1.00 96.25 102 HIS A O 1
ATOM 782 N N . TYR A 1 103 ? 3.065 -1.293 9.110 1.00 95.81 103 TYR A N 1
ATOM 783 C CA . TYR A 1 103 ? 3.508 -2.668 8.884 1.00 95.81 103 TYR A CA 1
ATOM 784 C C . TYR A 1 103 ? 4.927 -2.711 8.298 1.00 95.81 103 TYR A C 1
ATOM 786 O O . TYR A 1 103 ? 5.789 -3.394 8.844 1.00 95.81 103 TYR A O 1
ATOM 794 N N . LEU A 1 104 ? 5.213 -1.930 7.249 1.00 95.88 104 LEU A N 1
ATOM 795 C CA . LEU A 1 104 ? 6.558 -1.865 6.664 1.00 95.88 104 LEU A CA 1
ATOM 796 C C . LEU A 1 104 ? 7.613 -1.411 7.687 1.00 95.88 104 LEU A C 1
ATOM 798 O O . LEU A 1 104 ? 8.688 -2.004 7.759 1.00 95.88 104 LEU A O 1
ATOM 802 N N . CYS A 1 105 ? 7.307 -0.384 8.483 1.00 95.75 105 CYS A N 1
ATOM 803 C CA . CYS A 1 105 ? 8.208 0.115 9.521 1.00 95.75 105 CYS A CA 1
ATOM 804 C C . CYS A 1 105 ? 8.443 -0.911 10.638 1.00 95.75 105 CYS A C 1
ATOM 806 O O . CYS A 1 105 ? 9.566 -1.032 11.111 1.00 95.75 105 CYS A O 1
ATOM 808 N N . GLN A 1 106 ? 7.413 -1.654 11.053 1.00 94.44 106 GLN A N 1
ATOM 809 C CA . GLN A 1 106 ? 7.551 -2.706 12.064 1.00 94.44 106 GLN A CA 1
ATOM 810 C C . GLN A 1 106 ? 8.386 -3.889 11.569 1.00 94.44 106 GLN A C 1
ATOM 812 O O . GLN A 1 106 ? 9.122 -4.483 12.347 1.00 94.44 106 GLN A O 1
ATOM 817 N N . GLN A 1 107 ? 8.278 -4.215 10.282 1.00 92.94 107 GLN A N 1
ATOM 818 C CA . GLN A 1 107 ? 8.981 -5.334 9.652 1.00 92.94 107 GLN A CA 1
ATOM 819 C C . GLN A 1 107 ? 10.390 -4.973 9.158 1.00 92.94 107 GLN A C 1
ATOM 821 O O . GLN A 1 107 ? 11.040 -5.801 8.530 1.00 92.94 107 GLN A O 1
ATOM 826 N N . THR A 1 108 ? 10.851 -3.738 9.374 1.00 94.25 108 THR A N 1
ATOM 827 C CA . THR A 1 108 ? 12.142 -3.261 8.864 1.00 94.25 108 THR A CA 1
ATOM 828 C C . THR A 1 108 ? 13.017 -2.744 9.997 1.00 94.25 108 THR A C 1
ATOM 830 O O . THR A 1 108 ? 12.701 -1.723 10.612 1.00 94.25 108 THR A O 1
ATOM 833 N N . SER A 1 109 ? 14.188 -3.350 10.196 1.00 92.38 109 SER A N 1
ATOM 834 C CA . SER A 1 109 ? 15.212 -2.795 11.083 1.00 92.38 109 SER A CA 1
ATOM 835 C C . SER A 1 109 ? 15.914 -1.610 10.416 1.00 92.38 109 SER A C 1
ATOM 837 O O . SER A 1 109 ? 16.878 -1.747 9.659 1.00 92.38 109 SER A O 1
ATOM 839 N N . THR A 1 110 ? 15.426 -0.396 10.674 1.00 92.00 110 THR A N 1
ATOM 840 C CA . THR A 1 110 ? 16.071 0.821 10.155 1.00 92.00 110 THR A CA 1
ATOM 841 C C . THR A 1 110 ? 17.401 1.106 10.856 1.00 92.00 110 THR A C 1
ATOM 843 O O . THR A 1 110 ? 17.560 0.860 12.051 1.00 92.00 110 THR A O 1
ATOM 846 N N . GLY A 1 111 ? 18.354 1.685 10.128 1.00 90.31 111 GLY A N 1
ATOM 847 C CA . GLY A 1 111 ? 19.683 2.000 10.643 1.00 90.31 111 GLY A CA 1
ATOM 848 C C . GLY A 1 111 ? 20.484 2.880 9.681 1.00 90.31 111 GLY A C 1
ATOM 849 O O . GLY A 1 111 ? 19.921 3.457 8.749 1.00 90.31 111 GLY A O 1
ATOM 850 N N . PRO A 1 112 ? 21.814 2.989 9.848 1.00 88.38 112 PRO A N 1
ATOM 851 C CA . PRO A 1 112 ? 22.651 3.792 8.953 1.00 88.38 112 PRO A CA 1
ATOM 852 C C . PRO A 1 112 ? 22.532 3.380 7.477 1.00 88.38 112 PRO A C 1
ATOM 854 O O . PRO A 1 112 ? 22.526 4.248 6.602 1.00 88.38 112 PRO A O 1
ATOM 857 N N . ASN A 1 113 ? 22.373 2.074 7.231 1.00 88.81 113 ASN A N 1
ATOM 858 C CA . ASN A 1 113 ? 22.319 1.461 5.900 1.00 88.81 113 ASN A CA 1
ATOM 859 C C . ASN A 1 113 ? 20.889 1.211 5.385 1.00 88.81 113 ASN A C 1
ATOM 861 O O . ASN A 1 113 ? 20.732 0.838 4.230 1.00 88.81 113 ASN A O 1
ATOM 865 N N . MET A 1 114 ? 19.858 1.404 6.216 1.00 94.06 114 MET A N 1
ATOM 866 C CA . MET A 1 114 ? 18.459 1.126 5.871 1.00 94.06 114 MET A CA 1
ATOM 867 C C . MET A 1 114 ? 17.579 2.298 6.286 1.00 94.06 114 MET A C 1
ATOM 869 O O . MET A 1 114 ? 17.416 2.572 7.477 1.00 94.06 114 MET A O 1
ATOM 873 N N . LYS A 1 115 ? 17.009 2.998 5.303 1.00 94.88 115 LYS A N 1
ATOM 874 C CA . LYS A 1 115 ? 16.186 4.191 5.525 1.00 94.88 115 LYS A CA 1
ATOM 875 C C . LYS A 1 115 ? 14.902 4.098 4.717 1.00 94.88 115 LYS A C 1
ATOM 877 O O . LYS A 1 115 ? 14.940 3.814 3.525 1.00 94.88 115 LYS A O 1
ATOM 882 N N . ILE A 1 116 ? 13.787 4.430 5.358 1.00 96.00 116 ILE A N 1
ATOM 883 C CA . ILE A 1 116 ? 12.489 4.589 4.705 1.00 96.00 116 ILE A CA 1
ATOM 884 C C . ILE A 1 116 ? 12.218 6.092 4.612 1.00 96.00 116 ILE A C 1
ATOM 886 O O . ILE A 1 116 ? 12.110 6.771 5.632 1.00 96.00 116 ILE A O 1
ATOM 890 N N . LYS A 1 117 ? 12.141 6.628 3.390 1.00 95.75 117 LYS A N 1
ATOM 891 C CA . LYS A 1 117 ? 11.732 8.017 3.137 1.00 95.75 117 LYS A CA 1
ATOM 892 C C . LYS A 1 117 ? 10.287 8.013 2.648 1.00 95.75 117 LYS A C 1
ATOM 894 O O . LYS A 1 117 ? 9.961 7.309 1.697 1.00 95.75 117 LYS A O 1
ATOM 899 N N . VAL A 1 118 ? 9.434 8.801 3.294 1.00 96.38 118 VAL A N 1
ATOM 900 C CA . VAL A 1 118 ? 8.008 8.891 2.960 1.00 96.38 118 VAL A CA 1
ATOM 901 C C . VAL A 1 118 ? 7.755 10.177 2.188 1.00 96.38 118 VAL A C 1
ATOM 903 O O . VAL A 1 118 ? 8.158 11.256 2.620 1.00 96.38 118 VAL A O 1
ATOM 906 N N . PHE A 1 119 ? 7.061 10.062 1.060 1.00 95.56 119 PHE A N 1
ATOM 907 C CA . PHE A 1 119 ? 6.624 11.193 0.254 1.00 95.56 119 PHE A CA 1
ATOM 908 C C . PHE A 1 119 ? 5.115 11.100 0.040 1.00 95.56 119 PHE A C 1
ATOM 910 O O . PHE A 1 119 ? 4.624 10.150 -0.564 1.00 95.56 119 PHE A O 1
ATOM 917 N N . ASN A 1 120 ? 4.372 12.073 0.569 1.00 95.50 120 ASN A N 1
ATOM 918 C CA . ASN A 1 120 ? 2.929 12.134 0.373 1.00 95.50 120 ASN A CA 1
ATOM 919 C C . ASN A 1 120 ? 2.624 12.721 -1.008 1.00 95.50 120 ASN A C 1
ATOM 921 O O . ASN A 1 120 ? 2.829 13.915 -1.230 1.00 95.50 120 ASN A O 1
ATOM 925 N N . ALA A 1 121 ? 2.119 11.882 -1.907 1.00 95.19 121 ALA A N 1
ATOM 926 C CA . ALA A 1 121 ? 1.737 12.290 -3.246 1.00 95.19 121 ALA A CA 1
ATOM 927 C C . ALA A 1 121 ? 0.455 11.573 -3.693 1.00 95.19 121 ALA A C 1
ATOM 929 O O . ALA A 1 121 ? 0.479 10.376 -3.994 1.00 95.19 121 ALA A O 1
ATOM 930 N N . PRO A 1 122 ? -0.684 12.274 -3.782 1.00 95.56 122 PRO A N 1
ATOM 931 C CA . PRO A 1 122 ? -1.866 11.736 -4.439 1.00 95.56 122 PRO A CA 1
ATOM 932 C C . PRO A 1 122 ? -1.565 11.386 -5.904 1.00 95.56 122 PRO A C 1
ATOM 934 O O . PRO A 1 122 ? -0.924 12.161 -6.614 1.00 95.56 122 PRO A O 1
ATOM 937 N N . LYS A 1 123 ? -2.091 10.258 -6.405 1.00 95.94 123 LYS A N 1
ATOM 938 C CA . LYS A 1 123 ? -1.878 9.817 -7.802 1.00 95.94 123 LYS A CA 1
ATOM 939 C C . LYS A 1 123 ? -2.203 10.913 -8.826 1.00 95.94 123 LYS A C 1
ATOM 941 O O . LYS A 1 123 ? -1.481 11.093 -9.799 1.00 95.94 123 LYS A O 1
ATOM 946 N N . LYS A 1 124 ? -3.277 11.674 -8.582 1.00 96.19 124 LYS A N 1
ATOM 947 C CA . LYS A 1 124 ? -3.710 12.787 -9.445 1.00 96.19 124 LYS A CA 1
ATOM 948 C C . LYS A 1 124 ? -2.661 13.896 -9.545 1.00 96.19 124 LYS A C 1
ATOM 950 O O . LYS A 1 124 ? -2.501 14.473 -10.617 1.00 96.19 124 LYS A O 1
ATOM 955 N N . ASP A 1 125 ? -1.945 14.168 -8.458 1.00 97.06 125 ASP A N 1
ATOM 956 C CA . ASP A 1 125 ? -0.919 15.207 -8.422 1.00 97.06 125 ASP A CA 1
ATOM 957 C C . ASP A 1 125 ? 0.338 14.754 -9.165 1.00 97.06 125 ASP A C 1
ATOM 959 O O . ASP A 1 125 ? 0.882 15.533 -9.942 1.00 97.06 125 ASP A O 1
ATOM 963 N N . LEU A 1 126 ? 0.732 13.481 -9.036 1.00 96.62 126 LEU A N 1
ATOM 964 C CA . LEU A 1 126 ? 1.829 12.912 -9.831 1.00 96.62 126 LEU A CA 1
ATOM 965 C C . LEU A 1 126 ? 1.501 12.894 -11.328 1.00 96.62 126 LEU A C 1
ATOM 967 O O . LEU A 1 126 ? 2.310 13.313 -12.147 1.00 96.62 126 LEU A O 1
ATOM 971 N N . VAL A 1 127 ? 0.289 12.478 -11.707 1.00 97.00 127 VAL A N 1
ATOM 972 C CA . VAL A 1 127 ? -0.149 12.529 -13.112 1.00 97.00 127 VAL A CA 1
ATOM 973 C C . VAL A 1 127 ? -0.147 13.965 -13.640 1.00 97.00 127 VAL A C 1
ATOM 975 O O . VAL A 1 127 ? 0.218 14.199 -14.792 1.00 97.00 127 VAL A O 1
ATOM 978 N N . LYS A 1 128 ? -0.556 14.938 -12.820 1.00 97.19 128 LYS A N 1
ATOM 979 C CA . LYS A 1 128 ? -0.512 16.356 -13.185 1.00 97.19 128 LYS A CA 1
ATOM 980 C C . LYS A 1 128 ? 0.925 16.854 -13.349 1.00 97.19 128 LYS A C 1
ATOM 982 O O . LYS A 1 128 ? 1.170 17.608 -14.288 1.00 97.19 128 LYS A O 1
ATOM 987 N N . ASP A 1 129 ? 1.840 16.442 -12.478 1.00 97.19 129 ASP A N 1
ATOM 988 C CA . ASP A 1 129 ? 3.269 16.762 -12.566 1.00 97.19 129 ASP A CA 1
ATOM 989 C C . ASP A 1 129 ? 3.856 16.264 -13.894 1.00 97.19 129 ASP A C 1
ATOM 991 O O . ASP A 1 129 ? 4.344 17.068 -14.688 1.00 97.19 129 ASP A O 1
ATOM 995 N N . PHE A 1 130 ? 3.662 14.981 -14.222 1.00 96.75 130 PHE A N 1
ATOM 996 C CA . PHE A 1 130 ? 4.125 14.406 -15.490 1.00 96.75 130 PHE A CA 1
ATOM 997 C C . PHE A 1 130 ? 3.524 15.079 -16.727 1.00 96.75 130 PHE A C 1
ATOM 999 O O . PHE A 1 130 ? 4.229 15.316 -17.700 1.00 96.75 130 PHE A O 1
ATOM 1006 N N . LYS A 1 131 ? 2.235 15.439 -16.696 1.00 95.56 131 LYS A N 1
ATOM 1007 C CA . LYS A 1 131 ? 1.581 16.145 -17.814 1.00 95.56 131 LYS A CA 1
ATOM 1008 C C . LYS A 1 131 ? 2.038 17.594 -17.974 1.00 95.56 131 LYS A C 1
ATOM 1010 O O . LYS A 1 131 ? 1.852 18.165 -19.045 1.00 95.56 131 LYS A O 1
ATOM 1015 N N . SER A 1 132 ? 2.522 18.212 -16.898 1.00 95.38 132 SER A N 1
ATOM 1016 C CA . SER A 1 132 ? 2.982 19.604 -16.911 1.00 95.38 132 SER A CA 1
ATOM 1017 C C . SER A 1 132 ? 4.444 19.713 -17.343 1.00 95.38 132 SER A C 1
ATOM 1019 O O . SER A 1 132 ? 4.854 20.764 -17.834 1.00 95.38 132 SER A O 1
ATOM 1021 N N . ALA A 1 133 ? 5.221 18.647 -17.154 1.00 94.38 133 ALA A N 1
ATOM 1022 C CA . ALA A 1 133 ? 6.587 18.549 -17.634 1.00 94.38 133 ALA A CA 1
ATOM 1023 C C . ALA A 1 133 ? 6.622 18.329 -19.157 1.00 94.38 133 ALA A C 1
ATOM 1025 O O . ALA A 1 133 ? 5.717 17.731 -19.738 1.00 94.38 133 ALA A O 1
ATOM 1026 N N . ILE A 1 134 ? 7.672 18.837 -19.811 1.00 93.12 134 ILE A N 1
ATOM 1027 C CA . ILE A 1 134 ? 7.905 18.596 -21.246 1.00 93.12 134 ILE A CA 1
ATOM 1028 C C . ILE A 1 134 ? 8.269 17.125 -21.478 1.00 93.12 134 ILE A C 1
ATOM 1030 O O . ILE A 1 134 ? 7.851 16.540 -22.474 1.00 93.12 134 ILE A O 1
ATOM 1034 N N . ASP A 1 135 ? 9.031 16.556 -20.545 1.00 92.88 135 ASP A N 1
ATOM 1035 C CA . ASP A 1 135 ? 9.455 15.161 -20.527 1.00 92.88 135 ASP A CA 1
ATOM 1036 C C . ASP A 1 135 ? 9.576 14.672 -19.069 1.00 92.88 135 ASP A C 1
ATOM 1038 O O . ASP A 1 135 ? 9.575 15.482 -18.131 1.00 92.88 135 ASP A O 1
ATOM 1042 N N . PHE A 1 136 ? 9.657 13.357 -18.857 1.00 91.19 136 PHE A N 1
ATOM 1043 C CA . PHE A 1 136 ? 9.633 12.747 -17.523 1.00 91.19 136 PHE A CA 1
ATOM 1044 C C . PHE A 1 136 ? 10.805 13.214 -16.643 1.00 91.19 136 PHE A C 1
ATOM 1046 O O . PHE A 1 136 ? 10.647 13.350 -15.428 1.00 91.19 136 PHE A O 1
ATOM 1053 N N . ASP A 1 137 ? 11.957 13.514 -17.248 1.00 93.00 137 ASP A N 1
ATOM 1054 C CA . ASP A 1 137 ? 13.187 13.960 -16.582 1.00 93.00 137 ASP A CA 1
ATOM 1055 C C . ASP A 1 137 ? 13.106 15.392 -16.021 1.00 93.00 137 ASP A C 1
ATOM 1057 O O . ASP A 1 137 ? 13.907 15.802 -15.185 1.00 93.00 137 ASP A O 1
ATOM 1061 N N . GLN A 1 138 ? 12.088 16.155 -16.416 1.00 94.12 138 GLN A N 1
ATOM 1062 C CA . GLN A 1 138 ? 11.832 17.504 -15.912 1.00 94.12 138 GLN A CA 1
ATOM 1063 C C . GLN A 1 138 ? 10.739 17.545 -14.840 1.00 94.12 138 GLN A C 1
ATOM 1065 O O . GLN A 1 138 ? 10.460 18.620 -14.292 1.00 94.12 138 GLN A O 1
ATOM 1070 N N . SER A 1 139 ? 10.136 16.397 -14.524 1.00 96.12 139 SER A N 1
ATOM 1071 C CA . SER A 1 139 ? 9.099 16.271 -13.499 1.00 96.12 139 SER A CA 1
ATOM 1072 C C . SER A 1 139 ? 9.650 16.525 -12.092 1.00 96.12 139 SER A C 1
ATOM 1074 O O . SER A 1 139 ? 10.828 16.289 -11.804 1.00 96.12 139 SER A O 1
ATOM 1076 N N . ALA A 1 140 ? 8.804 17.006 -11.179 1.00 95.94 140 ALA A N 1
ATOM 1077 C CA . ALA A 1 140 ? 9.200 17.195 -9.787 1.00 95.94 140 ALA A CA 1
ATOM 1078 C C . ALA A 1 140 ? 9.568 15.863 -9.118 1.00 95.94 140 ALA A C 1
ATOM 1080 O O . ALA A 1 140 ? 10.471 15.830 -8.279 1.00 95.94 140 ALA A O 1
ATOM 1081 N N . LEU A 1 141 ? 8.907 14.766 -9.499 1.00 95.88 141 LEU A N 1
ATOM 1082 C CA . LEU A 1 141 ? 9.259 13.441 -8.997 1.00 95.88 141 LEU A CA 1
ATOM 1083 C C . LEU A 1 141 ? 10.662 13.008 -9.441 1.00 95.88 141 LEU A C 1
ATOM 1085 O O . LEU A 1 141 ? 11.432 12.529 -8.608 1.00 95.88 141 LEU A O 1
ATOM 1089 N N . PHE A 1 142 ? 11.021 13.207 -10.713 1.00 96.31 142 PHE A N 1
ATOM 1090 C CA . PHE A 1 142 ? 12.353 12.859 -11.210 1.00 96.31 142 PHE A CA 1
ATOM 1091 C C . PHE A 1 142 ? 13.452 13.622 -10.472 1.00 96.31 142 PHE A C 1
ATOM 1093 O O . PHE A 1 142 ? 14.429 13.019 -10.038 1.00 96.31 142 PHE A O 1
ATOM 1100 N N . LYS A 1 143 ? 13.261 14.923 -10.232 1.00 95.19 143 LYS A N 1
ATOM 1101 C CA . LYS A 1 143 ? 14.217 15.729 -9.456 1.00 95.19 143 LYS A CA 1
ATOM 1102 C C . LYS A 1 143 ? 14.461 15.148 -8.066 1.0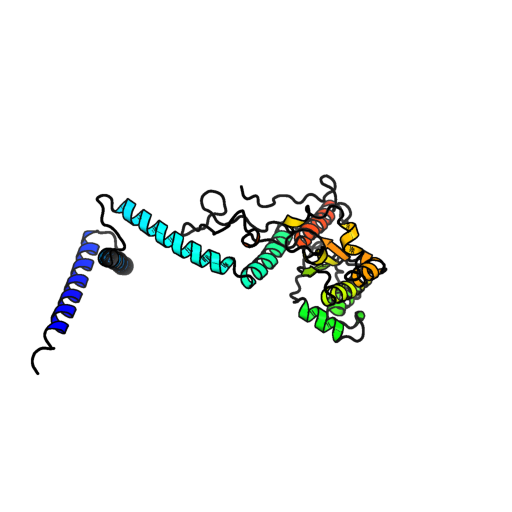0 95.19 143 LYS A C 1
ATOM 1104 O O . LYS A 1 143 ? 15.602 15.036 -7.638 1.00 95.19 143 LYS A O 1
ATOM 1109 N N . LYS A 1 144 ? 13.400 14.708 -7.388 1.00 95.00 144 LYS A N 1
ATOM 1110 C CA . LYS A 1 144 ? 13.490 14.128 -6.040 1.00 95.00 144 LYS A CA 1
ATOM 1111 C C . LYS A 1 144 ? 14.144 12.757 -6.003 1.00 95.00 144 LYS A C 1
ATOM 1113 O O . LYS A 1 144 ? 14.878 12.457 -5.069 1.00 95.00 144 LYS A O 1
ATOM 1118 N N . VAL A 1 145 ? 13.834 11.906 -6.976 1.00 95.69 145 VAL A N 1
ATOM 1119 C CA . VAL A 1 145 ? 14.319 10.521 -6.995 1.00 95.69 145 VAL A CA 1
ATOM 1120 C C . VAL A 1 145 ? 15.729 10.437 -7.578 1.00 95.69 145 VAL A C 1
ATOM 1122 O O . VAL A 1 145 ? 16.589 9.755 -7.023 1.00 95.69 145 VAL A O 1
ATOM 1125 N N . TYR A 1 146 ? 15.964 11.128 -8.692 1.00 95.88 146 TYR A N 1
ATOM 1126 C CA . TYR A 1 146 ? 17.210 11.074 -9.438 1.00 95.88 146 TYR A CA 1
ATOM 1127 C C . TYR A 1 146 ? 18.144 12.226 -9.062 1.00 95.88 146 TYR A C 1
ATOM 1129 O O . TYR A 1 146 ? 19.192 11.968 -8.482 1.00 95.88 146 TYR A O 1
ATOM 1137 N N . GLU A 1 147 ? 17.796 13.485 -9.351 1.00 94.06 147 GLU A N 1
ATOM 1138 C CA . GLU A 1 147 ? 18.751 14.604 -9.237 1.00 94.06 147 GLU A CA 1
ATOM 1139 C C . GLU A 1 147 ? 19.235 14.844 -7.801 1.00 94.06 147 GLU A C 1
ATOM 1141 O O . GLU A 1 147 ? 20.439 14.938 -7.577 1.00 94.06 147 GLU A O 1
ATOM 1146 N N . GLU A 1 148 ? 18.323 14.913 -6.829 1.00 93.81 148 GLU A N 1
ATOM 1147 C CA . GLU A 1 148 ? 18.626 15.209 -5.420 1.00 93.81 148 GLU A CA 1
ATOM 1148 C C . GLU A 1 148 ? 19.408 14.075 -4.727 1.00 93.81 148 GLU A C 1
ATOM 1150 O O . GLU A 1 148 ? 20.105 14.323 -3.744 1.00 93.81 148 GLU A O 1
ATOM 1155 N N . GLU A 1 149 ? 19.328 12.840 -5.236 1.00 92.19 149 GLU A N 1
ATOM 1156 C CA . GLU A 1 149 ? 19.929 11.661 -4.603 1.00 92.19 149 GLU A CA 1
ATOM 1157 C C . GLU A 1 149 ? 20.900 10.942 -5.548 1.00 92.19 149 GLU A C 1
ATOM 1159 O O . GLU A 1 149 ? 22.107 11.135 -5.436 1.00 92.19 149 GLU A O 1
ATOM 1164 N N . PHE A 1 150 ? 20.408 10.137 -6.496 1.00 90.31 150 PHE A N 1
ATOM 1165 C CA . PHE A 1 150 ? 21.249 9.299 -7.364 1.00 90.31 150 PHE A CA 1
ATOM 1166 C C . PHE A 1 150 ? 22.263 10.101 -8.205 1.00 90.31 150 PHE A C 1
ATOM 1168 O O . PHE A 1 150 ? 23.412 9.690 -8.355 1.00 90.31 150 PHE A O 1
ATOM 1175 N N . GLY A 1 151 ? 21.854 11.254 -8.735 1.00 88.25 151 GLY A N 1
ATOM 1176 C CA . GLY A 1 151 ? 22.672 12.143 -9.560 1.00 88.25 151 GLY A CA 1
ATOM 1177 C C . GLY A 1 151 ? 23.561 13.109 -8.771 1.00 88.25 151 GLY A C 1
ATOM 1178 O O . GLY A 1 151 ? 24.396 13.787 -9.371 1.00 88.25 151 GLY A O 1
ATOM 1179 N N . THR A 1 152 ? 23.418 13.177 -7.443 1.00 93.00 152 THR A N 1
ATOM 1180 C CA . THR A 1 152 ? 24.181 14.093 -6.586 1.00 93.00 152 THR A CA 1
ATOM 1181 C C . THR A 1 152 ? 25.363 13.388 -5.923 1.00 93.00 152 THR A C 1
ATOM 1183 O O . THR A 1 152 ? 25.244 12.317 -5.328 1.00 93.00 152 THR A O 1
ATOM 1186 N N . PHE A 1 153 ? 26.542 14.016 -5.974 1.00 89.44 153 PHE A N 1
ATOM 1187 C CA . PHE A 1 153 ? 27.733 13.493 -5.306 1.00 89.44 153 PHE A CA 1
ATOM 1188 C C . PHE A 1 153 ? 27.527 13.427 -3.784 1.00 89.44 153 PHE A C 1
ATOM 1190 O O . PHE A 1 153 ? 27.306 14.448 -3.136 1.00 89.44 153 PHE A O 1
ATOM 1197 N N . GLY A 1 154 ? 27.630 12.222 -3.217 1.00 90.19 154 GLY A N 1
ATOM 1198 C CA . GLY A 1 154 ? 27.376 11.974 -1.794 1.00 90.19 154 GLY A CA 1
ATOM 1199 C C . GLY A 1 154 ? 25.895 11.820 -1.420 1.00 90.19 154 GLY A C 1
ATOM 1200 O O . GLY A 1 154 ? 25.593 11.762 -0.228 1.00 90.19 154 GLY A O 1
ATOM 1201 N N . GLY A 1 155 ? 24.987 11.749 -2.402 1.00 89.00 155 GLY A N 1
ATOM 1202 C CA . GLY A 1 155 ? 23.573 11.428 -2.192 1.00 89.00 155 GLY A CA 1
ATOM 1203 C C . GLY A 1 155 ? 23.338 9.970 -1.776 1.00 89.00 155 GLY A C 1
ATOM 1204 O O . GLY A 1 155 ? 24.241 9.130 -1.840 1.00 89.00 155 GLY A O 1
ATOM 1205 N N . ALA A 1 156 ? 22.117 9.662 -1.329 1.00 91.25 156 ALA A N 1
ATOM 1206 C CA . ALA A 1 156 ? 21.717 8.322 -0.903 1.00 91.25 156 ALA A CA 1
ATOM 1207 C C . ALA A 1 156 ? 20.674 7.752 -1.884 1.00 91.25 156 ALA A C 1
ATOM 1209 O O . ALA A 1 156 ? 19.477 7.999 -1.702 1.00 91.25 156 ALA A O 1
ATOM 1210 N N . PRO A 1 157 ? 21.099 6.995 -2.916 1.00 93.88 157 PRO A N 1
ATOM 1211 C CA . PRO A 1 157 ? 20.198 6.521 -3.958 1.00 93.88 157 PRO A CA 1
ATOM 1212 C C . PRO A 1 157 ? 19.101 5.614 -3.395 1.00 93.88 157 PRO A C 1
ATOM 1214 O O . PRO A 1 157 ? 19.312 4.853 -2.447 1.00 93.88 157 PRO A O 1
ATOM 1217 N N . PHE A 1 158 ? 17.918 5.688 -3.999 1.00 96.00 158 PHE A N 1
ATOM 1218 C CA . PHE A 1 158 ? 16.788 4.852 -3.616 1.00 96.00 158 PHE A CA 1
ATOM 1219 C C . PHE A 1 158 ? 16.980 3.421 -4.121 1.00 96.00 158 PHE A C 1
ATOM 1221 O O . PHE A 1 158 ? 17.224 3.207 -5.302 1.00 96.00 158 PHE A O 1
ATOM 1228 N N . GLY A 1 159 ? 16.833 2.434 -3.233 1.00 95.00 159 GLY A N 1
ATOM 1229 C CA . GLY A 1 159 ? 16.900 1.019 -3.619 1.00 95.00 159 GLY A CA 1
ATOM 1230 C C . GLY A 1 159 ? 15.623 0.508 -4.293 1.00 95.00 159 GLY A C 1
ATOM 1231 O O . GLY A 1 159 ? 15.688 -0.369 -5.145 1.00 95.00 159 GLY A O 1
ATOM 1232 N N . ALA A 1 160 ? 14.464 1.048 -3.917 1.00 97.06 160 ALA A N 1
ATOM 1233 C CA . ALA A 1 160 ? 13.167 0.743 -4.512 1.00 97.06 160 ALA A CA 1
ATOM 1234 C C . ALA A 1 160 ? 12.189 1.894 -4.240 1.00 97.06 160 ALA A C 1
ATOM 1236 O O . ALA A 1 160 ? 12.330 2.621 -3.254 1.00 97.06 160 ALA A O 1
ATOM 1237 N N . LEU A 1 161 ? 11.182 2.032 -5.099 1.00 98.00 161 LEU A N 1
ATOM 1238 C CA . LEU A 1 161 ? 10.083 2.979 -4.941 1.00 98.00 161 LEU A CA 1
ATOM 1239 C C . LEU A 1 161 ? 8.807 2.196 -4.633 1.00 98.00 161 LEU A C 1
ATOM 1241 O O . LEU A 1 161 ? 8.386 1.362 -5.427 1.00 98.00 161 LEU A O 1
ATOM 1245 N N . VAL A 1 162 ? 8.175 2.466 -3.494 1.00 98.19 162 VAL A N 1
ATOM 1246 C CA . VAL A 1 162 ? 6.941 1.783 -3.079 1.00 98.19 162 VAL A CA 1
ATOM 1247 C C . VAL A 1 162 ? 5.772 2.742 -3.256 1.00 98.19 162 VAL A C 1
ATOM 1249 O O . VAL A 1 162 ? 5.700 3.769 -2.585 1.00 98.19 162 VAL A O 1
ATOM 1252 N N . GLY A 1 163 ? 4.873 2.426 -4.183 1.00 97.31 163 GLY A N 1
ATOM 1253 C CA . GLY A 1 163 ? 3.675 3.209 -4.457 1.00 97.31 163 GLY A CA 1
ATOM 1254 C C . GLY A 1 163 ? 2.441 2.580 -3.835 1.00 97.31 163 GLY A C 1
ATOM 1255 O O . GLY A 1 163 ? 1.997 1.526 -4.298 1.00 97.31 163 GLY A O 1
ATOM 1256 N N . ASP A 1 164 ? 1.836 3.262 -2.863 1.00 97.12 164 ASP A N 1
ATOM 1257 C CA . ASP A 1 164 ? 0.518 2.896 -2.341 1.00 97.12 164 ASP A CA 1
ATOM 1258 C C . ASP A 1 164 ? -0.602 3.329 -3.300 1.00 97.12 164 ASP A C 1
ATOM 1260 O O . ASP A 1 164 ? -1.371 4.261 -3.060 1.00 97.12 164 ASP A O 1
ATOM 1264 N N . TYR A 1 165 ? -0.646 2.665 -4.450 1.00 96.81 165 TYR A N 1
ATOM 1265 C CA . TYR A 1 165 ? -1.661 2.856 -5.470 1.00 96.81 165 TYR A CA 1
ATOM 1266 C C . TYR A 1 165 ? -2.210 1.506 -5.918 1.00 96.81 165 TYR A C 1
ATOM 1268 O O . TYR A 1 165 ? -1.527 0.482 -5.876 1.00 96.81 165 TYR A O 1
ATOM 1276 N N . PHE A 1 166 ? -3.453 1.539 -6.387 1.00 96.12 166 PHE A N 1
ATOM 1277 C CA . PHE A 1 166 ? -4.082 0.432 -7.088 1.00 96.12 166 PHE A CA 1
ATOM 1278 C C . PHE A 1 166 ? -4.157 0.788 -8.572 1.00 96.12 166 PHE A C 1
ATOM 1280 O O . PHE A 1 166 ? -4.846 1.736 -8.963 1.00 96.12 166 PHE A O 1
ATOM 1287 N N . ILE A 1 167 ? -3.401 0.056 -9.385 1.00 96.81 167 ILE A N 1
ATOM 1288 C CA . ILE A 1 167 ? -3.266 0.270 -10.825 1.00 96.81 167 ILE A CA 1
ATOM 1289 C C . ILE A 1 167 ? -4.291 -0.596 -11.552 1.00 96.81 167 ILE A C 1
ATOM 1291 O O . ILE A 1 167 ? -4.213 -1.823 -11.515 1.00 96.81 167 ILE A O 1
ATOM 1295 N N . GLY A 1 168 ? -5.254 0.036 -12.221 1.00 95.19 168 GLY A N 1
ATOM 1296 C CA . GLY A 1 168 ? -6.184 -0.635 -13.124 1.00 95.19 168 GLY A CA 1
ATOM 1297 C C . GLY A 1 168 ? -5.763 -0.539 -14.583 1.00 95.19 168 GLY A C 1
ATOM 1298 O O . GLY A 1 168 ? -4.714 -0.008 -14.920 1.00 95.19 168 GLY A O 1
ATOM 1299 N N . ARG A 1 169 ? -6.630 -1.016 -15.477 1.00 92.06 169 ARG A N 1
ATOM 1300 C CA . ARG A 1 169 ? -6.439 -0.957 -16.940 1.00 92.06 169 ARG A CA 1
ATOM 1301 C C . ARG A 1 169 ? -6.747 0.407 -17.572 1.00 92.06 169 ARG A C 1
ATOM 1303 O O . ARG A 1 169 ? -6.680 0.552 -18.791 1.00 92.06 169 ARG A O 1
ATOM 1310 N N . GLN A 1 170 ? -7.191 1.379 -16.775 1.00 94.00 170 GLN A N 1
ATOM 1311 C CA . GLN A 1 170 ? -7.673 2.658 -17.292 1.00 94.00 170 GLN A CA 1
ATOM 1312 C C . GLN A 1 170 ? -6.530 3.450 -17.952 1.00 94.00 170 GLN A C 1
ATOM 1314 O O . GLN A 1 170 ? -5.391 3.373 -17.492 1.00 94.00 170 GLN A O 1
ATOM 1319 N N . PRO A 1 171 ? -6.797 4.252 -19.002 1.00 93.38 171 PRO A N 1
ATOM 1320 C CA . PRO A 1 171 ? -5.752 4.983 -19.722 1.00 93.38 171 PRO A CA 1
ATOM 1321 C C . PRO A 1 171 ? -4.885 5.898 -18.849 1.00 93.38 171 PRO A C 1
ATOM 1323 O O . PRO A 1 171 ? -3.710 6.073 -19.155 1.00 93.38 171 PRO A O 1
ATOM 1326 N N . GLU A 1 172 ? -5.456 6.484 -17.793 1.00 94.81 172 GLU A N 1
ATOM 1327 C CA . GLU A 1 172 ? -4.722 7.325 -16.841 1.00 94.81 172 GLU A CA 1
ATOM 1328 C C . GLU A 1 172 ? -3.742 6.511 -15.986 1.00 94.81 172 GLU A C 1
ATOM 1330 O O . GLU A 1 172 ? -2.612 6.948 -15.790 1.00 94.81 172 GLU A O 1
ATOM 1335 N N . ASP A 1 173 ? -4.132 5.309 -15.553 1.00 96.44 173 ASP A N 1
ATOM 1336 C CA . ASP A 1 173 ? -3.264 4.398 -14.795 1.00 96.44 173 ASP A CA 1
ATOM 1337 C C . ASP A 1 173 ? -2.126 3.855 -15.661 1.00 96.44 173 ASP A C 1
ATOM 1339 O O . ASP A 1 173 ? -0.994 3.747 -15.197 1.00 96.44 173 ASP A O 1
ATOM 1343 N N . MET A 1 174 ? -2.409 3.566 -16.935 1.00 96.00 174 MET A N 1
ATOM 1344 C CA . MET A 1 174 ? -1.390 3.159 -17.908 1.00 96.00 174 MET A CA 1
ATOM 1345 C C . MET A 1 174 ? -0.377 4.267 -18.164 1.00 96.00 174 MET A C 1
ATOM 1347 O O . MET A 1 174 ? 0.818 4.006 -18.106 1.00 96.00 174 MET A O 1
ATOM 1351 N N . TYR A 1 175 ? -0.843 5.502 -18.365 1.00 96.31 175 TYR A N 1
ATOM 1352 C CA . TYR A 1 175 ? 0.047 6.656 -18.483 1.00 96.31 175 TYR A CA 1
ATOM 1353 C C . TYR A 1 175 ? 0.885 6.851 -17.213 1.00 96.31 175 TYR A C 1
ATOM 1355 O O . TYR A 1 175 ? 2.092 7.042 -17.295 1.00 96.31 175 TYR A O 1
ATOM 1363 N N . PHE A 1 176 ? 0.266 6.764 -16.032 1.00 97.44 176 PHE A N 1
ATOM 1364 C CA . PHE A 1 176 ? 0.973 6.893 -14.759 1.00 97.44 176 PHE A CA 1
ATOM 1365 C C . PHE A 1 176 ? 2.089 5.852 -14.614 1.00 97.44 176 PHE A C 1
ATOM 1367 O O . PHE A 1 176 ? 3.223 6.210 -14.315 1.00 97.44 176 PHE A O 1
ATOM 1374 N N . VAL A 1 177 ? 1.786 4.574 -14.854 1.00 97.25 177 VAL A N 1
ATOM 1375 C CA . VAL A 1 177 ? 2.768 3.489 -14.730 1.00 97.25 177 VAL A CA 1
ATOM 1376 C C . VAL A 1 177 ? 3.871 3.583 -15.783 1.00 97.25 177 VAL A C 1
ATOM 1378 O O . VAL A 1 177 ? 5.027 3.326 -15.461 1.00 97.25 177 VAL A O 1
ATOM 1381 N N . GLU A 1 178 ? 3.546 3.997 -17.005 1.00 96.94 178 GLU A N 1
ATOM 1382 C CA . GLU A 1 178 ? 4.532 4.259 -18.055 1.00 96.94 178 GLU A CA 1
ATOM 1383 C C . GLU A 1 178 ? 5.522 5.354 -17.622 1.00 96.94 178 GLU A C 1
ATOM 1385 O O . GLU A 1 178 ? 6.729 5.120 -17.617 1.00 96.94 178 GLU A O 1
ATOM 1390 N N . GLN A 1 179 ? 5.036 6.498 -17.132 1.00 97.25 179 GLN A N 1
ATOM 1391 C CA . GLN A 1 179 ? 5.901 7.583 -16.649 1.00 97.25 179 GLN A CA 1
ATOM 1392 C C . GLN A 1 179 ? 6.726 7.181 -15.419 1.00 97.25 179 GLN A C 1
ATOM 1394 O O . GLN A 1 179 ? 7.921 7.467 -15.344 1.00 97.25 179 GLN A O 1
ATOM 1399 N N . MET A 1 180 ? 6.120 6.449 -14.480 1.00 97.75 180 MET A N 1
ATOM 1400 C CA . MET A 1 180 ? 6.839 5.889 -13.335 1.00 97.75 180 MET A CA 1
ATOM 1401 C C . MET A 1 180 ? 7.936 4.910 -13.764 1.00 97.75 180 MET A C 1
ATOM 1403 O O . MET A 1 180 ? 8.984 4.874 -13.122 1.00 97.75 180 MET A O 1
ATOM 1407 N N . SER A 1 181 ? 7.727 4.143 -14.840 1.00 97.81 181 SER A N 1
ATOM 1408 C CA . SER A 1 181 ? 8.730 3.202 -15.348 1.00 97.81 181 SER A CA 1
ATOM 1409 C C . SER A 1 181 ? 9.982 3.911 -15.859 1.00 97.81 181 SER A C 1
ATOM 1411 O O . SER A 1 181 ? 11.081 3.466 -15.543 1.00 97.81 181 SER A O 1
ATOM 1413 N N . HIS A 1 182 ? 9.839 5.061 -16.529 1.00 97.50 182 HIS A N 1
ATOM 1414 C CA . HIS A 1 182 ? 10.979 5.864 -16.980 1.00 97.50 182 HIS A CA 1
ATOM 1415 C C . HIS A 1 182 ? 11.791 6.421 -15.802 1.00 97.50 182 HIS A C 1
ATOM 1417 O O . HIS A 1 182 ? 13.018 6.311 -15.779 1.00 97.50 182 HIS A O 1
ATOM 1423 N N . VAL A 1 183 ? 11.117 6.955 -14.773 1.00 97.25 183 VAL A N 1
ATOM 1424 C CA . VAL A 1 183 ? 11.784 7.446 -13.549 1.00 97.25 183 VAL A CA 1
ATOM 1425 C C . VAL A 1 183 ? 12.506 6.306 -12.823 1.00 97.25 183 VAL A C 1
ATOM 1427 O O . VAL A 1 183 ? 13.661 6.456 -12.422 1.00 97.25 183 VAL A O 1
ATOM 1430 N N . ALA A 1 184 ? 11.846 5.155 -12.679 1.00 97.69 184 ALA A N 1
ATOM 1431 C CA . ALA A 1 184 ? 12.401 3.968 -12.035 1.00 97.69 184 ALA A CA 1
ATOM 1432 C C . ALA A 1 184 ? 13.614 3.405 -12.794 1.00 97.69 184 ALA A C 1
ATOM 1434 O O . ALA A 1 184 ? 14.615 3.044 -12.173 1.00 97.69 184 ALA A O 1
ATOM 1435 N N . ALA A 1 185 ? 13.548 3.370 -14.129 1.00 97.44 185 ALA A N 1
ATOM 1436 C CA . ALA A 1 185 ? 14.635 2.916 -14.988 1.00 97.44 185 ALA A CA 1
ATOM 1437 C C . ALA A 1 185 ? 15.851 3.844 -14.903 1.00 97.44 185 ALA A C 1
ATOM 1439 O O . ALA A 1 185 ? 16.968 3.361 -14.709 1.00 97.44 185 ALA A O 1
ATOM 1440 N N . ALA A 1 186 ? 15.634 5.163 -14.962 1.00 96.38 186 ALA A N 1
ATOM 1441 C CA . ALA A 1 186 ? 16.700 6.156 -14.862 1.00 96.38 186 ALA A CA 1
ATOM 1442 C C . ALA A 1 186 ? 17.409 6.121 -13.499 1.00 96.38 186 ALA A C 1
ATOM 1444 O O . ALA A 1 186 ? 18.633 6.186 -13.441 1.00 96.38 186 ALA A O 1
ATOM 1445 N N . ALA A 1 187 ? 16.660 5.979 -12.401 1.00 96.06 187 ALA A N 1
ATOM 1446 C CA . ALA A 1 187 ? 17.219 5.912 -11.047 1.00 96.06 187 ALA A CA 1
ATOM 1447 C C . ALA A 1 187 ? 17.689 4.508 -10.627 1.00 96.06 187 ALA A C 1
ATOM 1449 O O . ALA A 1 187 ? 18.179 4.341 -9.511 1.00 96.06 187 ALA A O 1
ATOM 1450 N N . HIS A 1 188 ? 17.509 3.495 -11.484 1.00 96.19 188 HIS A N 1
ATOM 1451 C CA . HIS A 1 188 ? 17.715 2.079 -11.164 1.00 96.19 188 HIS A CA 1
ATOM 1452 C C . HIS A 1 188 ? 17.004 1.617 -9.878 1.00 96.19 188 HIS A C 1
ATOM 1454 O O . HIS A 1 188 ? 17.483 0.729 -9.172 1.00 96.19 188 HIS A O 1
ATOM 1460 N N . ALA A 1 189 ? 15.835 2.194 -9.602 1.00 97.12 189 ALA A N 1
ATOM 1461 C CA . ALA A 1 189 ? 15.041 1.947 -8.407 1.00 97.12 189 ALA A CA 1
ATOM 1462 C C . ALA A 1 189 ? 13.675 1.378 -8.825 1.00 97.12 189 ALA A C 1
ATOM 1464 O O . ALA A 1 189 ? 12.810 2.150 -9.244 1.00 97.12 189 ALA A O 1
ATOM 1465 N N . PRO A 1 190 ? 13.450 0.050 -8.757 1.00 97.69 190 PRO A N 1
ATOM 1466 C CA . PRO A 1 190 ? 12.203 -0.552 -9.214 1.00 97.69 190 PRO A CA 1
ATOM 1467 C C . PRO A 1 190 ? 10.992 0.025 -8.476 1.00 97.69 190 PRO A C 1
ATOM 1469 O O . PRO A 1 190 ? 10.995 0.156 -7.250 1.00 97.69 190 PRO A O 1
ATOM 1472 N N . PHE A 1 191 ? 9.949 0.345 -9.238 1.00 98.50 191 PHE A N 1
ATOM 1473 C CA . PHE A 1 191 ? 8.669 0.816 -8.738 1.00 98.50 191 PHE A CA 1
ATOM 1474 C C . PHE A 1 191 ? 7.735 -0.360 -8.460 1.00 98.50 191 PHE A C 1
ATOM 1476 O O . PHE A 1 191 ? 7.357 -1.102 -9.365 1.00 98.50 191 PHE A O 1
ATOM 1483 N N . ILE A 1 192 ? 7.344 -0.523 -7.201 1.00 98.38 192 ILE A N 1
ATOM 1484 C CA . ILE A 1 192 ? 6.458 -1.587 -6.741 1.00 98.38 192 ILE A CA 1
ATOM 1485 C C . ILE A 1 192 ? 5.145 -0.975 -6.275 1.00 98.38 192 ILE A C 1
ATOM 1487 O O . ILE A 1 192 ? 5.127 -0.091 -5.422 1.00 98.38 192 ILE A O 1
ATOM 1491 N N . SER A 1 193 ? 4.039 -1.469 -6.817 1.00 98.00 193 SER A N 1
ATOM 1492 C CA . SER A 1 193 ? 2.687 -1.043 -6.453 1.00 98.00 193 SER A CA 1
ATOM 1493 C C . SER A 1 193 ? 1.727 -2.239 -6.448 1.00 98.00 193 SER A C 1
ATOM 1495 O O . SER A 1 193 ? 2.176 -3.386 -6.529 1.00 98.00 193 SER A O 1
ATOM 1497 N N . ALA A 1 194 ? 0.418 -2.014 -6.331 1.00 97.62 194 ALA A N 1
ATOM 1498 C CA . ALA A 1 194 ? -0.586 -3.075 -6.420 1.00 97.62 194 ALA A CA 1
ATOM 1499 C C . ALA A 1 194 ? -1.431 -2.956 -7.690 1.00 97.62 194 ALA A C 1
ATOM 1501 O O . ALA A 1 194 ? -1.744 -1.860 -8.154 1.00 97.62 194 ALA A O 1
ATOM 1502 N N . ALA A 1 195 ? -1.829 -4.096 -8.250 1.00 96.62 195 ALA A N 1
ATOM 1503 C CA . ALA A 1 195 ? -2.859 -4.138 -9.281 1.00 96.62 195 ALA A CA 1
ATOM 1504 C C . ALA A 1 195 ? -4.246 -4.021 -8.633 1.00 96.62 195 ALA A C 1
ATOM 1506 O O . ALA A 1 195 ? -4.480 -4.577 -7.563 1.00 96.62 195 ALA A O 1
ATOM 1507 N N . SER A 1 196 ? -5.177 -3.320 -9.280 1.00 95.06 196 SER A N 1
ATOM 1508 C CA . SER A 1 196 ? -6.591 -3.337 -8.889 1.00 95.06 196 SER A CA 1
ATOM 1509 C C . SER A 1 196 ? -7.332 -4.513 -9.525 1.00 95.06 196 SER A C 1
ATOM 1511 O O . SER A 1 196 ? -6.898 -5.082 -10.527 1.00 95.06 196 SER A O 1
ATOM 1513 N N . GLU A 1 197 ? -8.505 -4.838 -8.996 1.00 93.12 197 GLU A N 1
ATOM 1514 C CA . GLU A 1 197 ? -9.453 -5.809 -9.554 1.00 93.12 197 GLU A CA 1
ATOM 1515 C C . GLU A 1 197 ? -9.813 -5.459 -11.002 1.00 93.12 197 GLU A C 1
ATOM 1517 O O . GLU A 1 197 ? -9.877 -6.323 -11.882 1.00 93.12 197 GLU A O 1
ATOM 1522 N N . GLY A 1 198 ? -9.931 -4.155 -11.275 1.00 92.12 198 GLY A N 1
ATOM 1523 C CA . GLY A 1 198 ? -10.196 -3.611 -12.600 1.00 92.12 198 GLY A CA 1
ATOM 1524 C C . GLY A 1 198 ? -9.094 -3.900 -13.624 1.00 92.12 198 GLY A C 1
ATOM 1525 O O . GLY A 1 198 ? -9.379 -3.882 -14.821 1.00 92.12 198 GLY A O 1
ATOM 1526 N N . MET A 1 199 ? -7.861 -4.216 -13.202 1.00 93.12 199 MET A N 1
ATOM 1527 C CA . MET A 1 199 ? -6.820 -4.730 -14.104 1.00 93.12 199 MET A CA 1
ATOM 1528 C C . MET A 1 199 ? -7.236 -6.062 -14.731 1.00 93.12 199 MET A C 1
ATOM 1530 O O . MET A 1 199 ? -6.930 -6.320 -15.887 1.00 93.12 199 MET A O 1
ATOM 1534 N N . PHE A 1 200 ? -7.983 -6.893 -14.013 1.00 92.00 200 PHE A N 1
ATOM 1535 C CA . PHE A 1 200 ? -8.418 -8.210 -14.478 1.00 92.00 200 PHE A CA 1
ATOM 1536 C C . PHE A 1 200 ? -9.875 -8.214 -14.962 1.00 92.00 200 PHE A C 1
ATOM 1538 O O . PHE A 1 200 ? -10.422 -9.274 -15.249 1.00 92.00 200 PHE A O 1
ATOM 1545 N N . GLY A 1 201 ? -10.520 -7.043 -15.041 1.00 89.44 201 GLY A N 1
ATOM 1546 C CA . GLY A 1 201 ? -11.944 -6.948 -15.371 1.00 89.44 201 GLY A CA 1
ATOM 1547 C C . GLY A 1 201 ? -12.848 -7.583 -14.309 1.00 89.44 201 GLY A C 1
ATOM 1548 O O . GLY A 1 201 ? -13.956 -8.003 -14.632 1.00 89.44 201 GLY A O 1
ATOM 1549 N N . LEU A 1 202 ? -12.363 -7.681 -13.069 1.00 91.00 202 LEU A N 1
ATOM 1550 C CA . LEU A 1 202 ? -13.097 -8.217 -11.928 1.00 91.00 202 LEU A CA 1
ATOM 1551 C C . LEU A 1 202 ? -13.714 -7.070 -11.120 1.00 91.00 202 LEU A C 1
ATOM 1553 O O . LEU A 1 202 ? -13.146 -5.979 -11.050 1.00 91.00 202 LEU A O 1
ATOM 1557 N N . GLU A 1 203 ? -14.849 -7.333 -10.476 1.00 89.38 203 GLU A N 1
ATOM 1558 C CA . GLU A 1 203 ? -15.442 -6.409 -9.497 1.00 89.38 203 GLU A CA 1
ATOM 1559 C C . GLU A 1 203 ? -14.791 -6.562 -8.114 1.00 89.38 203 GLU A C 1
ATOM 1561 O O . GLU A 1 203 ? -14.642 -5.593 -7.378 1.00 89.38 203 GLU A O 1
ATOM 1566 N N . THR A 1 204 ? -14.362 -7.782 -7.779 1.00 90.31 204 THR A N 1
ATOM 1567 C CA . THR A 1 204 ? -13.761 -8.149 -6.492 1.00 90.31 204 THR A CA 1
ATOM 1568 C C . THR A 1 204 ? -12.680 -9.214 -6.687 1.00 90.31 204 THR A C 1
ATOM 1570 O O . THR A 1 204 ? -12.774 -10.061 -7.577 1.00 90.31 204 THR A O 1
ATOM 1573 N N . PHE A 1 205 ? -11.654 -9.224 -5.832 1.00 91.19 205 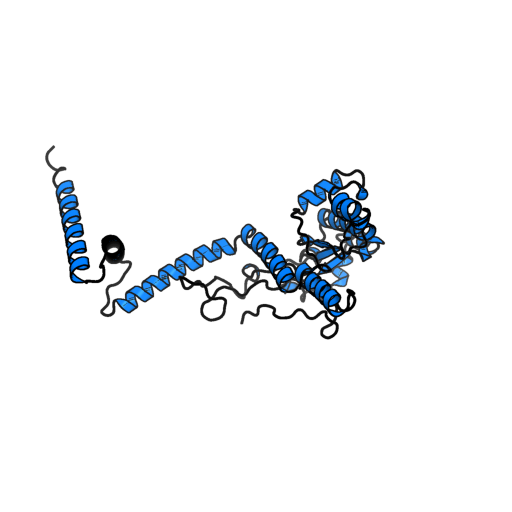PHE A N 1
ATOM 1574 C CA . PHE A 1 205 ? -10.625 -10.270 -5.849 1.00 91.19 205 PHE A CA 1
ATOM 1575 C C . PHE A 1 205 ? -11.140 -11.652 -5.423 1.00 91.19 205 PHE A C 1
ATOM 1577 O O . PHE A 1 205 ? -10.486 -12.649 -5.725 1.00 91.19 205 PHE A O 1
ATOM 1584 N N . THR A 1 206 ? -12.314 -11.756 -4.790 1.00 89.75 206 THR A N 1
ATOM 1585 C CA . THR A 1 206 ? -12.946 -13.062 -4.512 1.00 89.75 206 THR A CA 1
ATOM 1586 C C . THR A 1 206 ? -13.314 -13.808 -5.798 1.00 89.75 206 THR A C 1
ATOM 1588 O O . THR A 1 206 ? -13.391 -15.036 -5.814 1.00 89.75 206 THR A O 1
ATOM 1591 N N . ASP A 1 207 ? -13.446 -13.079 -6.907 1.00 89.69 207 ASP A N 1
ATOM 1592 C CA . ASP A 1 207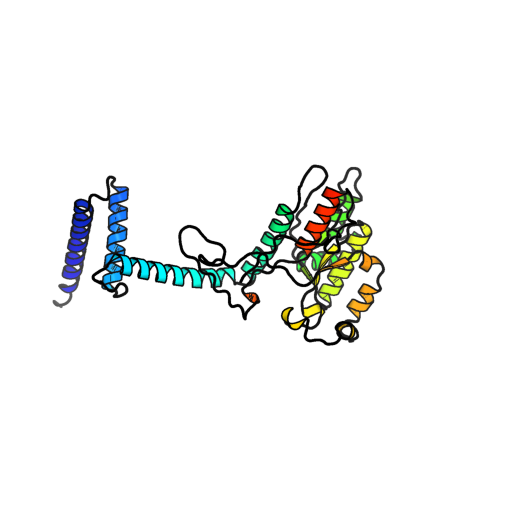 ? -13.783 -13.619 -8.218 1.00 89.69 207 ASP A CA 1
ATOM 1593 C C . ASP A 1 207 ? -12.565 -14.079 -9.022 1.00 89.69 207 ASP A C 1
ATOM 1595 O O . ASP A 1 207 ? -12.723 -14.575 -10.136 1.00 89.69 207 ASP A O 1
ATOM 1599 N N . LEU A 1 208 ? -11.351 -13.980 -8.466 1.00 88.44 208 LEU A N 1
ATOM 1600 C CA . LEU A 1 208 ? -10.107 -14.337 -9.155 1.00 88.44 208 LEU A CA 1
ATOM 1601 C C . LEU A 1 208 ? -10.079 -15.804 -9.622 1.00 88.44 208 LEU A C 1
ATOM 1603 O O . LEU A 1 208 ? -9.418 -16.126 -10.604 1.00 88.44 208 LEU A O 1
ATOM 1607 N N . GLY A 1 209 ? -10.826 -16.688 -8.950 1.00 87.50 209 GLY A N 1
ATOM 1608 C CA . GLY A 1 209 ? -10.978 -18.096 -9.331 1.00 87.50 209 GLY A CA 1
ATOM 1609 C C . GLY A 1 209 ? -12.059 -18.381 -10.383 1.00 87.50 209 GLY A C 1
ATOM 1610 O O . GLY A 1 209 ? -12.170 -19.523 -10.827 1.00 87.50 209 GLY A O 1
ATOM 1611 N N . LYS A 1 210 ? -12.877 -17.393 -10.781 1.00 89.38 210 LYS A N 1
ATOM 1612 C CA . LYS A 1 210 ? -13.967 -17.590 -11.756 1.00 89.38 210 LYS A CA 1
ATOM 1613 C C . LYS A 1 210 ? -13.460 -17.740 -13.199 1.00 89.38 210 LYS A C 1
ATOM 1615 O O . LYS A 1 210 ? -13.960 -18.627 -13.899 1.00 89.38 210 LYS A O 1
ATOM 1620 N N . PRO A 1 211 ? -12.514 -16.917 -13.701 1.00 88.25 211 PRO A N 1
ATOM 1621 C CA . PRO A 1 211 ? -12.031 -17.063 -15.067 1.00 88.25 211 PRO A CA 1
ATOM 1622 C C . PRO A 1 211 ? -11.218 -18.347 -15.227 1.00 88.25 211 PRO A C 1
ATOM 1624 O O . PRO A 1 211 ? -10.223 -18.569 -14.543 1.00 88.25 211 PRO A O 1
ATOM 1627 N N . ARG A 1 212 ? -11.604 -19.181 -16.198 1.00 89.56 212 ARG A N 1
ATOM 1628 C CA . ARG A 1 212 ? -10.859 -20.407 -16.528 1.00 89.56 212 ARG A CA 1
ATOM 1629 C C . ARG A 1 212 ? -9.448 -20.118 -17.051 1.00 89.56 212 ARG A C 1
ATOM 1631 O O . ARG A 1 212 ? -8.557 -20.945 -16.887 1.00 89.56 212 ARG A O 1
ATOM 1638 N N . ASP A 1 213 ? -9.276 -18.989 -17.732 1.00 89.94 213 ASP A N 1
ATOM 1639 C CA . ASP A 1 213 ? -8.009 -18.566 -18.320 1.00 89.94 213 ASP A CA 1
ATOM 1640 C C . ASP A 1 213 ? -7.841 -17.054 -18.148 1.00 89.94 213 ASP A C 1
ATOM 1642 O O . ASP A 1 213 ? -8.470 -16.256 -18.846 1.00 89.94 213 ASP A O 1
ATOM 1646 N N . MET A 1 214 ? -6.991 -16.677 -17.194 1.00 87.38 214 MET A N 1
ATOM 1647 C CA . MET A 1 214 ? -6.681 -15.280 -16.891 1.00 87.38 214 MET A CA 1
ATOM 1648 C C . MET A 1 214 ? -5.901 -14.597 -18.018 1.00 87.38 214 MET A C 1
ATOM 1650 O O . MET A 1 214 ? -6.008 -13.385 -18.181 1.00 87.38 214 MET A O 1
ATOM 1654 N N . ALA A 1 215 ? -5.131 -15.345 -18.817 1.00 89.12 215 ALA A N 1
ATOM 1655 C CA . ALA A 1 215 ? -4.324 -14.757 -19.882 1.00 89.12 215 ALA A CA 1
ATOM 1656 C C . ALA A 1 215 ? -5.213 -14.161 -20.983 1.00 89.12 215 ALA A C 1
ATOM 1658 O O . ALA A 1 215 ? -4.951 -13.053 -21.449 1.00 89.12 215 ALA A O 1
ATOM 1659 N N . LYS A 1 216 ? -6.323 -14.837 -21.310 1.00 90.44 216 LYS A N 1
ATOM 1660 C CA . LYS A 1 216 ? -7.281 -14.392 -22.338 1.00 90.44 216 LYS A CA 1
ATOM 1661 C C . LYS A 1 216 ? -7.951 -13.057 -22.039 1.00 90.44 216 LYS A C 1
ATOM 1663 O O . LYS A 1 216 ? -8.400 -12.386 -22.965 1.00 90.44 216 LYS A O 1
ATOM 1668 N N . ILE A 1 217 ? -8.018 -12.652 -20.771 1.00 88.94 217 ILE A N 1
ATOM 1669 C CA . ILE A 1 217 ? -8.564 -11.346 -20.377 1.00 88.94 217 ILE A CA 1
ATOM 1670 C C . ILE A 1 217 ? -7.765 -10.224 -21.061 1.00 88.94 217 ILE A C 1
ATOM 1672 O O . ILE A 1 217 ? -8.342 -9.296 -21.633 1.00 88.94 217 ILE A O 1
ATOM 1676 N N . PHE A 1 218 ? -6.436 -10.366 -21.092 1.00 92.25 218 PHE A N 1
ATOM 1677 C CA . PHE A 1 218 ? -5.508 -9.378 -21.644 1.00 92.25 218 PHE A CA 1
ATOM 1678 C C . PHE A 1 218 ? -5.425 -9.375 -23.181 1.00 92.25 218 PHE A C 1
ATOM 1680 O O . PHE A 1 218 ? -4.816 -8.474 -23.766 1.00 92.25 218 PHE A O 1
ATOM 1687 N N . ASP A 1 219 ? -6.049 -10.339 -23.863 1.00 91.12 219 ASP A N 1
ATOM 1688 C CA . ASP A 1 219 ? -6.042 -10.398 -25.329 1.00 91.12 219 ASP A CA 1
ATOM 1689 C C . ASP A 1 219 ? -6.983 -9.368 -25.960 1.00 91.12 219 ASP A C 1
ATOM 1691 O O . ASP A 1 219 ? -6.775 -8.957 -27.106 1.00 91.12 219 ASP A O 1
ATOM 1695 N N . THR A 1 220 ? -7.977 -8.895 -25.206 1.00 90.12 220 THR A N 1
ATOM 1696 C CA . THR A 1 220 ? -8.965 -7.931 -25.696 1.00 90.12 220 THR A CA 1
ATOM 1697 C C . THR A 1 220 ? -8.340 -6.571 -26.038 1.00 90.12 220 THR A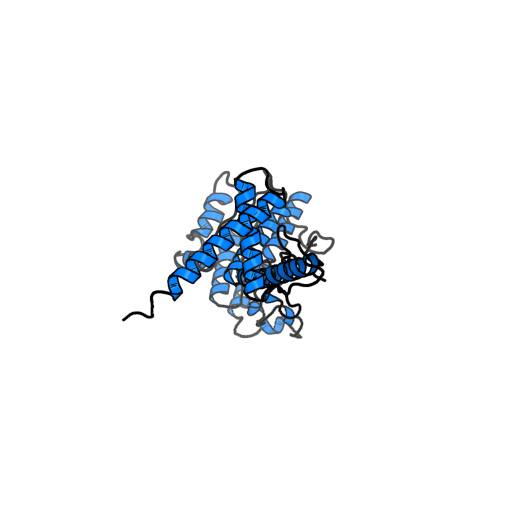 C 1
ATOM 1699 O O . THR A 1 220 ? -7.257 -6.200 -25.575 1.00 90.12 220 THR A O 1
ATOM 1702 N N . VAL A 1 221 ? -9.031 -5.804 -26.887 1.00 90.62 221 VAL A N 1
ATOM 1703 C CA . VAL A 1 221 ? -8.564 -4.490 -27.373 1.00 90.62 221 VAL A CA 1
ATOM 1704 C C . VAL A 1 221 ? -8.402 -3.483 -26.230 1.00 90.62 221 VAL A C 1
ATOM 1706 O O . VAL A 1 221 ? -7.537 -2.612 -26.288 1.00 90.62 221 VAL A O 1
ATOM 1709 N N . GLU A 1 222 ? -9.175 -3.641 -25.155 1.00 90.25 222 GLU A N 1
ATOM 1710 C CA . GLU A 1 222 ? -9.133 -2.773 -23.976 1.00 90.25 222 GLU A CA 1
ATOM 1711 C C . GLU A 1 222 ? -7.766 -2.781 -23.270 1.00 90.25 222 GLU A C 1
ATOM 1713 O O . GLU A 1 222 ? -7.414 -1.811 -22.603 1.00 90.25 222 GLU A O 1
ATOM 1718 N N . TYR A 1 223 ? -6.967 -3.832 -23.475 1.00 94.62 223 TYR A N 1
ATOM 1719 C CA . TYR A 1 223 ? -5.623 -3.988 -22.917 1.00 94.62 223 TYR A CA 1
ATOM 1720 C C . TYR A 1 223 ? -4.505 -3.683 -23.913 1.00 94.62 223 TYR A C 1
ATOM 1722 O O . TYR A 1 223 ? -3.349 -3.998 -23.640 1.00 94.62 223 TYR A O 1
ATOM 1730 N N . ALA A 1 224 ? -4.797 -3.062 -25.062 1.00 93.75 224 ALA A N 1
ATOM 1731 C CA . ALA A 1 224 ? -3.766 -2.709 -26.040 1.00 93.75 224 ALA A CA 1
ATOM 1732 C C . ALA A 1 224 ? -2.627 -1.888 -25.406 1.00 93.75 224 ALA A C 1
ATOM 1734 O O . ALA A 1 224 ? -1.465 -2.248 -25.561 1.00 93.75 224 ALA A O 1
ATOM 1735 N N . LYS A 1 225 ? -2.958 -0.864 -24.603 1.00 94.38 225 LYS A N 1
ATOM 1736 C CA . LYS A 1 225 ? -1.960 -0.057 -23.877 1.00 94.38 225 LYS A CA 1
ATOM 1737 C C . LYS A 1 225 ? -1.158 -0.869 -22.863 1.00 94.38 225 LYS A C 1
ATOM 1739 O O . LYS A 1 225 ? 0.048 -0.701 -22.776 1.00 94.38 225 LYS A 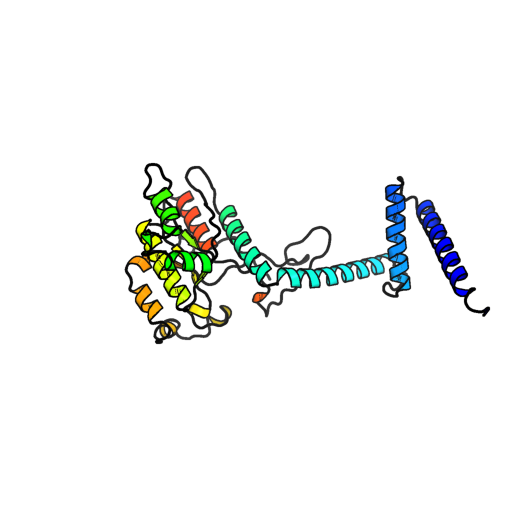O 1
ATOM 1744 N N . TRP A 1 226 ? -1.816 -1.764 -22.128 1.00 95.56 226 TRP A N 1
ATOM 1745 C CA . TRP A 1 226 ? -1.150 -2.646 -21.169 1.00 95.56 226 TRP A CA 1
ATOM 1746 C C . TRP A 1 226 ? -0.162 -3.594 -21.857 1.00 95.56 226 TRP A C 1
ATOM 1748 O O . TRP A 1 226 ? 0.951 -3.779 -21.376 1.00 95.56 226 TRP A O 1
ATOM 1758 N N . LYS A 1 227 ? -0.540 -4.162 -23.008 1.00 94.56 227 LYS A N 1
ATOM 1759 C CA . LYS A 1 227 ? 0.351 -5.009 -23.813 1.00 94.56 227 LYS A CA 1
ATOM 1760 C C . LYS A 1 227 ? 1.553 -4.224 -24.327 1.00 94.56 227 LYS A C 1
ATOM 1762 O O . LYS A 1 227 ? 2.674 -4.657 -24.100 1.00 94.56 227 LYS A O 1
ATOM 1767 N N . SER A 1 228 ? 1.327 -3.049 -24.916 1.00 94.88 228 SER A N 1
ATOM 1768 C CA . SER A 1 228 ? 2.419 -2.176 -25.363 1.00 94.88 228 SER A CA 1
ATOM 1769 C C . SER A 1 228 ? 3.334 -1.754 -24.213 1.00 94.88 228 SER A C 1
ATOM 1771 O O . SER A 1 228 ? 4.547 -1.754 -24.380 1.00 94.88 228 SER A O 1
ATOM 1773 N N . PHE A 1 229 ? 2.778 -1.465 -23.032 1.00 96.75 229 PHE A N 1
ATOM 1774 C CA . PHE A 1 229 ? 3.575 -1.193 -21.839 1.00 96.75 229 PHE A CA 1
ATOM 1775 C C . PHE A 1 229 ? 4.437 -2.401 -21.454 1.00 96.75 229 PHE A C 1
ATOM 1777 O O . PHE A 1 229 ? 5.629 -2.247 -21.259 1.00 96.75 229 PHE A O 1
ATOM 1784 N N . ARG A 1 230 ? 3.885 -3.618 -21.408 1.00 96.00 230 ARG A N 1
ATOM 1785 C CA . ARG A 1 230 ? 4.656 -4.834 -21.080 1.00 96.00 230 ARG A CA 1
ATOM 1786 C C . ARG A 1 230 ? 5.752 -5.180 -22.090 1.00 96.00 230 ARG A C 1
ATOM 1788 O O . ARG A 1 230 ? 6.684 -5.897 -21.741 1.00 96.00 230 ARG A O 1
ATOM 1795 N N . GLU A 1 231 ? 5.609 -4.736 -23.333 1.00 96.25 231 GLU A N 1
ATOM 1796 C CA . GLU A 1 231 ? 6.629 -4.879 -24.376 1.00 96.25 231 GLU A CA 1
ATOM 1797 C C . GLU A 1 231 ? 7.706 -3.786 -24.294 1.00 96.25 231 GLU A C 1
ATOM 1799 O O . GLU A 1 231 ? 8.756 -3.920 -24.924 1.00 96.25 231 GLU A O 1
ATOM 1804 N N . SER A 1 232 ? 7.474 -2.719 -23.519 1.00 96.88 232 SER A N 1
ATOM 1805 C CA . SER A 1 232 ? 8.434 -1.632 -23.350 1.00 96.88 232 SER A CA 1
ATOM 1806 C C . SER A 1 232 ? 9.640 -2.076 -22.526 1.00 96.88 232 SER A C 1
ATOM 1808 O O . SER A 1 232 ? 9.550 -2.932 -21.640 1.00 96.88 232 SER A O 1
ATOM 1810 N N . GLU A 1 233 ? 10.788 -1.461 -22.804 1.00 96.56 233 GLU A N 1
ATOM 1811 C CA . GLU A 1 233 ? 12.040 -1.814 -22.148 1.00 96.56 233 GLU A CA 1
ATOM 1812 C C . GLU A 1 233 ? 12.022 -1.513 -20.641 1.00 96.56 233 GLU A C 1
ATOM 1814 O O . GLU A 1 233 ? 12.476 -2.333 -19.832 1.00 96.56 233 GLU A O 1
ATOM 1819 N N . ASP A 1 234 ? 11.447 -0.367 -20.282 1.00 97.25 234 ASP A N 1
ATOM 1820 C CA . ASP A 1 234 ? 11.421 0.164 -18.920 1.00 97.25 234 ASP A CA 1
ATOM 1821 C C . ASP A 1 234 ? 10.410 -0.555 -18.022 1.00 97.25 234 ASP A C 1
ATOM 1823 O O . ASP A 1 234 ? 10.534 -0.523 -16.796 1.00 97.25 234 ASP A O 1
ATOM 1827 N N . SER A 1 235 ? 9.461 -1.301 -18.600 1.00 97.06 235 SER A N 1
ATOM 1828 C CA . SER A 1 235 ? 8.481 -2.086 -17.839 1.00 97.06 235 SER A CA 1
ATOM 1829 C C . SER A 1 235 ? 9.116 -3.107 -16.890 1.00 97.06 235 SER A C 1
ATOM 1831 O O . SER A 1 235 ? 8.518 -3.457 -15.873 1.00 97.06 235 SER A O 1
ATOM 1833 N N . ARG A 1 236 ? 10.365 -3.521 -17.153 1.00 97.38 236 ARG A N 1
ATOM 1834 C CA . ARG A 1 236 ? 11.161 -4.389 -16.267 1.00 97.38 236 ARG A CA 1
ATOM 1835 C C . ARG A 1 236 ? 11.368 -3.805 -14.863 1.00 97.38 236 ARG A C 1
ATOM 1837 O O . ARG A 1 236 ? 11.638 -4.559 -13.933 1.00 97.38 236 ARG A O 1
ATOM 1844 N N . TYR A 1 237 ? 11.278 -2.481 -14.720 1.00 98.12 237 TYR A N 1
ATOM 1845 C CA . TYR A 1 237 ? 11.427 -1.777 -13.449 1.00 98.12 237 TYR A CA 1
ATOM 1846 C C . TYR A 1 237 ? 10.108 -1.642 -12.685 1.00 98.12 237 TYR A C 1
ATOM 1848 O O . TYR A 1 237 ? 10.112 -1.078 -11.596 1.00 98.12 237 TYR A O 1
ATOM 1856 N N . VAL A 1 238 ? 8.988 -2.156 -13.204 1.00 98.31 238 VAL A N 1
ATOM 1857 C CA . VAL A 1 238 ? 7.685 -2.079 -12.535 1.00 98.31 238 VAL A CA 1
ATOM 1858 C C . VAL A 1 238 ? 7.237 -3.453 -12.044 1.00 98.31 238 VAL A C 1
ATOM 1860 O O . VAL A 1 238 ? 7.080 -4.395 -12.818 1.00 98.31 238 VAL A O 1
ATOM 1863 N N . GLY A 1 239 ? 6.963 -3.550 -10.743 1.00 97.62 239 GLY A N 1
ATOM 1864 C CA . GLY A 1 239 ? 6.336 -4.706 -10.108 1.00 97.62 239 GLY A CA 1
ATOM 1865 C C . GLY A 1 239 ? 4.923 -4.377 -9.633 1.00 97.62 239 GLY A C 1
ATOM 1866 O O . GLY A 1 239 ? 4.737 -3.480 -8.815 1.00 97.62 239 GLY A O 1
ATOM 1867 N N . LEU A 1 240 ? 3.919 -5.121 -10.099 1.00 97.56 240 LEU A N 1
ATOM 1868 C CA . LEU A 1 240 ? 2.557 -5.034 -9.564 1.00 97.56 240 LEU A CA 1
ATOM 1869 C C . LEU A 1 240 ? 2.251 -6.266 -8.716 1.00 97.56 240 LEU A C 1
ATOM 1871 O O . LEU A 1 240 ? 2.299 -7.399 -9.193 1.00 97.56 240 LEU A O 1
ATOM 1875 N N . THR A 1 241 ? 1.941 -6.023 -7.451 1.00 96.81 241 THR A N 1
ATOM 1876 C CA . THR A 1 241 ? 1.575 -7.040 -6.466 1.00 96.81 241 THR A CA 1
ATOM 1877 C C . THR A 1 241 ? 0.061 -7.248 -6.446 1.00 96.81 241 THR A C 1
ATOM 1879 O O . THR A 1 241 ? -0.709 -6.353 -6.795 1.00 96.81 241 THR A O 1
ATOM 1882 N N . LEU A 1 242 ? -0.367 -8.451 -6.078 1.00 92.81 242 LEU A N 1
ATOM 1883 C CA . LEU A 1 242 ? -1.770 -8.819 -5.913 1.00 92.81 242 LEU A CA 1
ATOM 1884 C C . LEU A 1 242 ? -1.885 -9.928 -4.852 1.00 92.81 242 LEU A C 1
ATOM 1886 O O . LEU A 1 242 ? -0.919 -10.678 -4.678 1.00 92.81 242 LEU A O 1
ATOM 1890 N N . PRO A 1 243 ? -3.045 -10.094 -4.186 1.00 86.88 243 PRO A N 1
ATOM 1891 C CA . PRO A 1 243 ? -4.244 -9.254 -4.257 1.00 86.88 243 PRO A CA 1
ATOM 1892 C C . PRO A 1 243 ? -4.170 -8.055 -3.294 1.00 86.88 243 PRO A C 1
ATOM 1894 O O . PRO A 1 243 ? -3.826 -6.954 -3.703 1.00 86.88 243 PRO A O 1
ATOM 1897 N N . ARG A 1 244 ? -4.473 -8.269 -2.015 1.00 92.81 244 ARG A N 1
ATOM 1898 C CA . ARG A 1 244 ? -4.315 -7.363 -0.868 1.00 92.81 244 ARG A CA 1
ATOM 1899 C C . ARG A 1 244 ? -4.053 -8.248 0.354 1.00 92.81 244 ARG A C 1
ATOM 1901 O O . ARG A 1 244 ? -4.298 -9.453 0.278 1.00 92.81 244 ARG A O 1
ATOM 1908 N N . PHE A 1 245 ? -3.590 -7.690 1.467 1.00 94.19 245 PHE A N 1
ATOM 1909 C CA . PHE A 1 245 ? -3.463 -8.444 2.721 1.00 94.19 245 PHE A CA 1
ATOM 1910 C C . PHE A 1 245 ? -4.238 -7.768 3.851 1.00 94.19 245 PHE A C 1
ATOM 1912 O O . PHE A 1 245 ? -4.511 -6.569 3.788 1.00 94.19 245 PHE A O 1
ATOM 1919 N N . LEU A 1 246 ? -4.632 -8.543 4.861 1.00 94.44 246 LEU A N 1
ATOM 1920 C CA . LEU A 1 246 ? -5.407 -8.025 5.982 1.00 94.44 246 LEU A CA 1
ATOM 1921 C C . LEU A 1 246 ? -4.498 -7.185 6.891 1.00 94.44 246 LEU A C 1
ATOM 1923 O O . LEU A 1 246 ? -3.508 -7.687 7.412 1.00 94.44 246 LEU A O 1
ATOM 1927 N N . GLY A 1 247 ? -4.819 -5.904 7.068 1.00 92.38 247 GLY A N 1
ATOM 1928 C CA . GLY A 1 247 ? -4.001 -4.973 7.851 1.00 92.38 247 GLY A CA 1
ATOM 1929 C C . GLY A 1 247 ? -4.232 -5.059 9.360 1.00 92.38 247 GLY A C 1
ATOM 1930 O O . GLY A 1 247 ? -3.375 -4.651 10.151 1.00 92.38 247 GLY A O 1
ATOM 1931 N N . ARG A 1 248 ? -5.405 -5.547 9.781 1.00 93.19 248 ARG A N 1
ATOM 1932 C CA . ARG A 1 248 ? -5.759 -5.724 11.193 1.00 93.19 248 ARG A CA 1
ATOM 1933 C C . ARG A 1 248 ? -6.860 -6.743 11.398 1.00 93.19 248 ARG A C 1
ATOM 1935 O O . ARG A 1 248 ? -7.698 -6.926 10.520 1.00 93.19 248 ARG A O 1
ATOM 1942 N N . LEU A 1 249 ? -6.890 -7.322 12.594 1.00 93.00 249 LEU A N 1
ATOM 1943 C CA . LEU A 1 249 ? -8.079 -8.017 13.064 1.00 93.00 249 LEU A CA 1
ATOM 1944 C C . LEU A 1 249 ? -9.194 -7.004 13.360 1.00 93.00 249 LEU A C 1
ATOM 1946 O O . LEU A 1 249 ? -8.904 -5.919 13.881 1.00 93.00 249 LEU A O 1
ATOM 1950 N N . PRO A 1 250 ? -10.451 -7.349 13.048 1.00 93.69 250 PRO A N 1
ATOM 1951 C CA . PRO A 1 250 ? -11.610 -6.632 13.554 1.00 93.69 250 PRO A CA 1
ATOM 1952 C C . PRO A 1 250 ? -11.576 -6.501 15.080 1.00 93.69 250 PRO A C 1
ATOM 1954 O O . PRO A 1 250 ? -11.018 -7.351 15.787 1.00 93.69 250 PRO A O 1
ATOM 1957 N N . TYR A 1 251 ? -12.160 -5.424 15.594 1.00 93.81 251 TYR A N 1
ATOM 1958 C CA . TYR A 1 251 ? -12.295 -5.245 17.035 1.00 93.81 251 TYR A CA 1
ATOM 1959 C C . TYR A 1 251 ? -13.439 -6.106 17.563 1.00 93.81 251 TYR A C 1
ATOM 1961 O O . TYR A 1 251 ? -14.573 -6.007 17.100 1.00 93.81 251 TYR A O 1
ATOM 1969 N N . ASN A 1 252 ? -13.131 -6.981 18.513 1.00 91.94 252 ASN A N 1
ATOM 1970 C CA . ASN A 1 252 ? -14.116 -7.835 19.158 1.00 91.94 252 ASN A CA 1
ATOM 1971 C C . ASN A 1 252 ? -13.535 -8.339 20.489 1.00 91.94 252 ASN A C 1
ATOM 1973 O O . ASN A 1 252 ? -12.428 -8.883 20.477 1.00 91.94 252 ASN A O 1
ATOM 1977 N N . PRO A 1 253 ? -14.246 -8.221 21.627 1.00 89.69 253 PRO A N 1
ATOM 1978 C CA . PRO A 1 253 ? -13.732 -8.672 22.917 1.00 89.69 253 PRO A CA 1
ATOM 1979 C C . PRO A 1 253 ? -13.556 -10.191 23.036 1.00 89.69 253 PRO A C 1
ATOM 1981 O O . PRO A 1 253 ? -12.849 -10.647 23.930 1.00 89.69 253 PRO A O 1
ATOM 1984 N N . LYS A 1 254 ? -14.226 -10.977 22.183 1.00 86.44 254 LYS A N 1
ATOM 1985 C CA . LYS A 1 254 ? -14.174 -12.446 22.199 1.00 86.44 254 LYS A CA 1
ATOM 1986 C C . LYS A 1 254 ? -13.086 -12.990 21.282 1.00 86.44 254 LYS A C 1
ATOM 1988 O O . LYS A 1 254 ? -12.226 -13.736 21.736 1.00 86.44 254 LYS A O 1
ATOM 1993 N N . ASP A 1 255 ? -13.139 -12.585 20.015 1.00 83.56 255 ASP A N 1
ATOM 1994 C CA . ASP A 1 255 ? -12.421 -13.259 18.925 1.00 83.56 255 ASP A CA 1
ATOM 1995 C C . ASP A 1 255 ? -11.465 -12.317 18.163 1.00 83.56 255 ASP A C 1
ATOM 1997 O O . ASP A 1 255 ? -10.875 -12.697 17.154 1.00 83.56 255 ASP A O 1
ATOM 2001 N N . GLY A 1 256 ? -11.312 -11.067 18.618 1.00 85.44 256 GLY A N 1
ATOM 2002 C CA . GLY A 1 256 ? -10.586 -10.022 17.899 1.00 85.44 256 GLY A CA 1
ATOM 2003 C C . GLY A 1 256 ? -9.716 -9.145 18.794 1.00 85.44 256 GLY A C 1
ATOM 2004 O O . GLY A 1 256 ? -9.225 -9.558 19.844 1.00 85.44 256 GLY A O 1
ATOM 2005 N N . THR A 1 257 ? -9.488 -7.908 18.351 1.00 88.50 257 THR A N 1
ATOM 2006 C CA . THR A 1 257 ? -8.714 -6.935 19.137 1.00 88.50 257 THR A CA 1
ATOM 2007 C C . THR A 1 257 ? -9.600 -6.302 20.209 1.00 88.50 257 THR A C 1
ATOM 2009 O O . THR A 1 257 ? -10.650 -5.745 19.892 1.00 88.50 257 THR A O 1
ATOM 2012 N N . THR A 1 258 ? -9.170 -6.347 21.470 1.00 92.19 258 THR A N 1
ATOM 2013 C CA . THR A 1 258 ? -9.857 -5.693 22.593 1.00 92.19 258 THR A CA 1
ATOM 2014 C C . THR A 1 258 ? -9.505 -4.210 22.667 1.00 92.19 258 THR A C 1
ATOM 2016 O O . THR A 1 258 ? -8.359 -3.832 22.416 1.00 92.19 258 THR A O 1
ATOM 2019 N N . VAL A 1 259 ? -10.460 -3.379 23.080 1.00 92.38 259 VAL A N 1
ATOM 2020 C CA . VAL A 1 259 ? -10.230 -1.960 23.392 1.00 92.38 259 VAL A CA 1
ATOM 2021 C C . VAL A 1 259 ? -10.468 -1.695 24.876 1.00 92.38 259 VAL A C 1
ATOM 2023 O O . VAL A 1 259 ? -11.200 -2.427 25.538 1.00 92.38 259 VAL A O 1
ATOM 2026 N N . GLU A 1 260 ? -9.838 -0.651 25.406 1.00 90.44 260 GLU A N 1
ATOM 2027 C CA . GLU A 1 260 ? -10.075 -0.201 26.777 1.00 90.44 260 GLU A CA 1
ATOM 2028 C C . GLU A 1 260 ? -11.282 0.746 26.840 1.00 90.44 260 GLU A C 1
ATOM 2030 O O . GLU A 1 260 ? -11.522 1.539 25.930 1.00 90.44 260 GLU A O 1
ATOM 2035 N N . GLY A 1 261 ? -12.024 0.696 27.946 1.00 87.62 261 GLY A N 1
ATOM 2036 C CA . GLY A 1 261 ? -13.092 1.649 28.264 1.00 87.62 261 GLY A CA 1
ATOM 2037 C C . GLY A 1 261 ? -14.510 1.193 27.914 1.00 87.62 261 GLY A C 1
ATOM 2038 O O . GLY A 1 261 ? -15.421 1.540 28.658 1.00 87.62 261 GLY A O 1
ATOM 2039 N N . PHE A 1 262 ? -14.704 0.402 26.856 1.00 91.88 262 PHE A N 1
ATOM 2040 C CA . PHE A 1 262 ? -16.013 -0.164 26.496 1.00 91.88 262 PHE A CA 1
ATOM 2041 C C . PHE A 1 262 ? -15.875 -1.430 25.639 1.00 91.88 262 PHE A C 1
ATOM 2043 O O . PHE A 1 262 ? -14.807 -1.690 25.080 1.00 91.88 262 PHE A O 1
ATOM 2050 N N . ASN A 1 263 ? -16.942 -2.222 25.511 1.00 92.69 263 ASN A N 1
ATOM 2051 C CA . ASN A 1 263 ? -16.914 -3.439 24.698 1.00 92.69 263 ASN A CA 1
ATOM 2052 C C . ASN A 1 263 ? -17.210 -3.128 23.228 1.00 92.69 263 ASN A C 1
ATOM 2054 O O . ASN A 1 263 ? -18.337 -3.290 22.764 1.00 92.69 263 ASN A O 1
ATOM 2058 N N . PHE A 1 264 ? -16.190 -2.700 22.483 1.00 94.31 264 PHE A N 1
ATOM 2059 C CA . PHE A 1 264 ? -16.347 -2.451 21.052 1.00 94.31 264 PHE A CA 1
ATOM 2060 C C . PHE A 1 264 ? -16.460 -3.753 20.256 1.00 94.31 264 PHE A C 1
ATOM 2062 O O . PHE A 1 264 ? -15.513 -4.542 20.217 1.00 94.31 264 PHE A O 1
ATOM 2069 N N . VAL A 1 265 ? -17.592 -3.940 19.581 1.00 93.88 265 VAL A N 1
ATOM 2070 C CA . VAL A 1 265 ? -17.803 -5.020 18.612 1.00 93.88 265 VAL A CA 1
ATOM 2071 C C . VAL A 1 265 ? -17.943 -4.401 17.228 1.00 93.88 265 VAL A C 1
ATOM 2073 O O . VAL A 1 265 ? -18.980 -3.840 16.890 1.00 93.88 265 VAL A O 1
ATOM 2076 N N . GLU A 1 266 ? -16.885 -4.480 16.429 1.00 93.81 266 GLU A N 1
ATOM 2077 C CA . GLU A 1 266 ? -16.902 -3.968 15.064 1.00 93.81 266 GLU A CA 1
ATOM 2078 C C . GLU A 1 266 ? -17.828 -4.809 14.184 1.00 93.81 266 GLU A C 1
ATOM 2080 O O . GLU A 1 266 ? -17.728 -6.038 14.139 1.00 93.81 266 GLU A O 1
ATOM 2085 N N . GLU A 1 267 ? -18.711 -4.142 13.445 1.00 90.81 267 GLU A N 1
ATOM 2086 C CA . GLU A 1 267 ? -19.681 -4.808 12.581 1.00 90.81 267 GLU A CA 1
ATOM 2087 C C . GLU A 1 267 ? -19.049 -5.332 11.290 1.00 90.81 267 GLU A C 1
ATOM 2089 O O . GLU A 1 267 ? -19.249 -4.773 10.212 1.00 90.81 267 GLU A O 1
ATOM 2094 N N . VAL A 1 268 ? -18.309 -6.431 11.364 1.00 88.88 268 VAL A N 1
ATOM 2095 C CA . VAL A 1 268 ? -17.819 -7.147 10.181 1.00 88.88 268 VAL A CA 1
ATOM 2096 C C . VAL A 1 268 ? -18.769 -8.281 9.803 1.00 88.88 268 VAL A C 1
ATOM 2098 O O . VAL A 1 268 ? -19.230 -9.034 10.656 1.00 88.88 268 VAL A O 1
ATOM 2101 N N . ASP A 1 269 ? -19.072 -8.409 8.512 1.00 80.81 269 ASP A N 1
ATOM 2102 C CA . ASP A 1 269 ? -19.808 -9.553 7.972 1.00 80.81 269 ASP A CA 1
ATOM 2103 C C . ASP A 1 269 ? -18.837 -10.393 7.139 1.00 80.81 269 ASP A C 1
ATOM 2105 O O . ASP A 1 269 ? -18.132 -9.867 6.279 1.00 80.81 269 ASP A O 1
ATOM 2109 N N . ALA A 1 270 ? -18.806 -11.703 7.380 1.00 73.75 270 ALA A N 1
ATOM 2110 C CA . ALA A 1 270 ? -17.988 -12.631 6.608 1.00 73.75 270 ALA A CA 1
ATOM 2111 C C . ALA A 1 270 ? -18.357 -12.640 5.113 1.00 73.75 270 ALA A C 1
ATOM 2113 O O . ALA A 1 270 ? -17.514 -12.983 4.285 1.00 73.75 270 ALA A O 1
ATOM 2114 N N . ALA A 1 271 ? -19.591 -12.262 4.758 1.00 80.94 271 ALA A N 1
ATOM 2115 C CA . ALA A 1 271 ? -20.021 -12.142 3.368 1.00 80.94 271 ALA A CA 1
ATOM 2116 C C . ALA A 1 271 ? -19.532 -10.849 2.691 1.00 80.94 271 ALA A C 1
ATOM 2118 O O . ALA A 1 271 ? -19.325 -10.837 1.475 1.00 80.94 271 ALA A O 1
ATOM 2119 N N . ASP A 1 272 ? -19.339 -9.769 3.457 1.00 86.00 272 ASP A N 1
ATOM 2120 C CA . ASP A 1 272 ? -18.920 -8.468 2.938 1.00 86.00 272 ASP A CA 1
ATOM 2121 C C . ASP A 1 272 ? -17.461 -8.169 3.291 1.00 86.00 272 ASP A C 1
ATOM 2123 O O . ASP A 1 272 ? -17.118 -7.568 4.313 1.00 86.00 272 ASP A O 1
ATOM 2127 N N . HIS A 1 273 ? -16.580 -8.542 2.367 1.00 87.75 273 HIS A N 1
ATOM 2128 C CA . HIS A 1 273 ? -15.150 -8.308 2.504 1.00 87.75 273 HIS A CA 1
ATOM 2129 C C . HIS A 1 273 ? -14.768 -6.821 2.545 1.00 87.75 273 HIS A C 1
ATOM 2131 O O . HIS A 1 273 ? -13.646 -6.521 2.948 1.00 87.75 273 HIS A O 1
ATOM 2137 N N . SER A 1 274 ? -15.646 -5.891 2.149 1.00 88.38 274 SER A N 1
ATOM 2138 C CA . SER A 1 274 ? -15.331 -4.457 2.163 1.00 88.38 274 SER A CA 1
ATOM 2139 C C . SER A 1 274 ? -15.202 -3.891 3.578 1.00 88.38 274 SER A C 1
ATOM 2141 O O . SER A 1 274 ? -14.494 -2.907 3.773 1.00 88.38 274 SER A O 1
ATOM 2143 N N . LYS A 1 275 ? -15.800 -4.548 4.580 1.00 90.75 275 LYS A N 1
ATOM 2144 C CA . LYS A 1 275 ? -15.720 -4.124 5.985 1.00 90.75 275 LYS A CA 1
ATOM 2145 C C . LYS A 1 275 ? -14.372 -4.421 6.641 1.00 90.75 275 LYS A C 1
ATOM 2147 O O . LYS A 1 275 ? -14.033 -3.836 7.664 1.00 90.75 275 LYS A O 1
ATOM 2152 N N . PHE A 1 276 ? -13.577 -5.312 6.051 1.00 93.38 276 PHE A N 1
ATOM 2153 C CA . PHE A 1 276 ? -12.226 -5.588 6.527 1.00 93.38 276 PHE A CA 1
ATOM 2154 C C . PHE A 1 276 ? -11.247 -4.519 6.052 1.00 93.38 276 PHE A C 1
ATOM 2156 O O . PHE A 1 276 ? -11.337 -4.004 4.938 1.00 93.38 276 PHE A O 1
ATOM 2163 N N . LEU A 1 277 ? -10.244 -4.228 6.878 1.00 94.94 277 LEU A N 1
ATOM 2164 C CA . LEU A 1 277 ? -9.190 -3.301 6.501 1.00 94.94 277 LEU A CA 1
ATOM 2165 C C . LEU A 1 277 ? -8.122 -3.995 5.649 1.00 94.94 277 LEU A C 1
ATOM 2167 O O . LEU A 1 277 ? -7.192 -4.619 6.167 1.00 94.94 277 LEU A O 1
ATOM 2171 N N . TRP A 1 278 ? -8.234 -3.843 4.336 1.00 95.06 278 TRP A N 1
ATOM 2172 C CA . TRP A 1 278 ? -7.254 -4.356 3.384 1.00 95.06 278 TRP A CA 1
ATOM 2173 C C . TRP A 1 278 ? -6.125 -3.359 3.143 1.00 95.06 278 TRP A C 1
ATOM 2175 O O . TRP A 1 278 ? -6.364 -2.232 2.717 1.00 95.06 278 TRP A O 1
ATOM 2185 N N . CYS A 1 279 ? -4.887 -3.798 3.348 1.00 96.31 279 CYS A N 1
ATOM 2186 C CA . CYS A 1 279 ? -3.686 -3.026 3.054 1.00 96.31 279 CYS A CA 1
ATOM 2187 C C . CYS A 1 279 ? -3.090 -3.402 1.691 1.00 96.31 279 CYS A C 1
ATOM 2189 O O . CYS A 1 279 ? -3.252 -4.516 1.177 1.00 96.31 279 CYS A O 1
ATOM 2191 N N . ASN A 1 280 ? -2.363 -2.447 1.112 1.00 96.88 280 ASN A N 1
ATOM 2192 C CA . ASN A 1 280 ? -1.676 -2.607 -0.162 1.00 96.88 280 ASN A CA 1
ATOM 2193 C C . ASN A 1 280 ? -0.486 -3.572 -0.044 1.00 96.88 280 ASN A C 1
ATOM 2195 O O . ASN A 1 280 ? 0.439 -3.341 0.734 1.00 96.88 280 ASN A O 1
ATOM 2199 N N . THR A 1 281 ? -0.469 -4.631 -0.857 1.00 96.62 281 THR A N 1
ATOM 2200 C CA . THR A 1 281 ? 0.587 -5.659 -0.869 1.00 96.62 281 THR A CA 1
ATOM 2201 C C . THR A 1 281 ? 1.969 -5.144 -1.258 1.00 96.62 281 THR A C 1
ATOM 2203 O O . THR A 1 281 ? 2.957 -5.822 -0.978 1.00 96.62 281 THR A O 1
ATOM 2206 N N . ALA A 1 282 ? 2.075 -3.940 -1.825 1.00 97.56 282 ALA A N 1
ATOM 2207 C CA . ALA A 1 282 ? 3.358 -3.292 -2.064 1.00 97.56 282 ALA A CA 1
ATOM 2208 C C . ALA A 1 282 ? 4.159 -3.119 -0.761 1.00 97.56 282 ALA A C 1
ATOM 2210 O O . ALA A 1 282 ? 5.375 -3.302 -0.773 1.00 97.56 282 ALA A O 1
ATOM 2211 N N . TYR A 1 283 ? 3.490 -2.871 0.374 1.00 97.56 283 TYR A N 1
ATOM 2212 C CA . TYR A 1 283 ? 4.141 -2.805 1.688 1.00 97.56 283 TYR A CA 1
ATOM 2213 C C . TYR A 1 283 ? 4.705 -4.156 2.137 1.00 97.56 283 TYR A C 1
ATOM 2215 O O . TYR A 1 283 ? 5.816 -4.209 2.657 1.00 97.56 283 TYR A O 1
ATOM 2223 N N . ALA A 1 284 ? 3.985 -5.255 1.892 1.00 96.38 284 ALA A N 1
ATOM 2224 C CA . ALA A 1 284 ? 4.466 -6.599 2.211 1.00 96.38 284 ALA A CA 1
ATOM 2225 C C . ALA A 1 284 ? 5.670 -6.994 1.345 1.00 96.38 284 ALA A C 1
ATOM 2227 O O . ALA A 1 284 ? 6.663 -7.513 1.852 1.00 96.38 284 ALA A O 1
ATOM 2228 N N . MET A 1 285 ? 5.630 -6.674 0.049 1.00 97.00 285 MET A N 1
ATOM 2229 C CA . MET A 1 285 ? 6.767 -6.891 -0.845 1.00 97.00 285 MET A CA 1
ATOM 2230 C C . MET A 1 285 ? 7.980 -6.041 -0.442 1.00 97.00 285 MET A C 1
ATOM 2232 O O . MET A 1 285 ? 9.107 -6.531 -0.431 1.00 97.00 285 MET A O 1
ATOM 2236 N N . ALA A 1 286 ? 7.752 -4.782 -0.059 1.00 96.94 286 ALA A N 1
ATOM 2237 C CA . ALA A 1 286 ? 8.793 -3.905 0.460 1.00 96.94 286 ALA A CA 1
ATOM 2238 C C . ALA A 1 286 ? 9.412 -4.447 1.755 1.00 96.94 286 ALA A C 1
ATOM 2240 O O . ALA A 1 286 ? 10.630 -4.427 1.887 1.00 96.94 286 ALA A O 1
ATOM 2241 N N . ALA A 1 287 ? 8.605 -5.012 2.656 1.00 96.00 287 ALA A N 1
ATOM 2242 C CA . ALA A 1 287 ? 9.103 -5.653 3.868 1.00 96.00 287 ALA A CA 1
ATOM 2243 C C . ALA A 1 287 ? 9.997 -6.865 3.559 1.00 96.00 287 ALA A C 1
ATOM 2245 O O . ALA A 1 287 ? 10.954 -7.118 4.276 1.00 96.00 287 ALA A O 1
ATOM 2246 N N . ARG A 1 288 ? 9.727 -7.623 2.486 1.00 95.94 288 ARG A N 1
ATOM 2247 C CA . ARG A 1 288 ? 10.627 -8.710 2.048 1.00 95.94 288 ARG A CA 1
ATOM 2248 C C . ARG A 1 288 ? 11.912 -8.187 1.405 1.00 95.94 288 ARG A C 1
ATOM 2250 O O . ARG A 1 288 ? 12.966 -8.783 1.598 1.00 95.94 288 ARG A O 1
ATOM 2257 N N . LEU A 1 289 ? 11.855 -7.061 0.688 1.00 96.25 289 LEU A N 1
ATOM 2258 C CA . LEU A 1 289 ? 13.056 -6.397 0.164 1.00 96.25 289 LEU A CA 1
ATOM 2259 C C . LEU A 1 289 ? 13.985 -5.940 1.290 1.00 96.25 289 LEU A C 1
ATOM 2261 O O . LEU A 1 289 ? 15.190 -6.178 1.218 1.00 96.25 289 LEU A O 1
ATOM 2265 N N . THR A 1 290 ? 13.433 -5.291 2.317 1.00 95.94 290 THR A N 1
ATOM 2266 C CA . THR A 1 290 ? 14.224 -4.794 3.444 1.00 95.94 290 THR A CA 1
ATOM 2267 C C . THR A 1 290 ? 14.810 -5.941 4.258 1.00 95.94 290 THR A C 1
ATOM 2269 O O . THR A 1 290 ? 16.002 -5.892 4.551 1.00 95.94 290 THR A O 1
ATOM 2272 N N . HIS A 1 291 ? 14.043 -7.009 4.501 1.00 94.56 291 HIS A N 1
ATOM 2273 C CA . HIS A 1 291 ? 14.545 -8.228 5.146 1.00 94.56 291 HIS A CA 1
ATOM 2274 C C . HIS A 1 291 ? 15.696 -8.876 4.369 1.00 94.56 291 HIS A C 1
ATOM 2276 O O . HIS A 1 291 ? 16.747 -9.159 4.932 1.00 94.56 291 HIS A O 1
ATOM 2282 N N . ALA A 1 292 ? 15.545 -9.064 3.053 1.00 95.38 292 ALA A N 1
ATOM 2283 C CA . ALA A 1 292 ? 16.597 -9.667 2.235 1.00 95.38 292 ALA A CA 1
ATOM 2284 C C . ALA A 1 292 ? 17.889 -8.833 2.252 1.00 95.38 292 ALA A C 1
ATOM 2286 O O . ALA A 1 292 ? 18.994 -9.378 2.280 1.00 95.38 292 ALA A O 1
ATOM 2287 N N . PHE A 1 293 ? 17.763 -7.505 2.252 1.00 95.38 293 PHE A N 1
ATOM 2288 C CA . PHE A 1 293 ? 18.917 -6.624 2.377 1.00 95.38 293 PHE A CA 1
ATOM 2289 C C . PHE A 1 293 ? 19.540 -6.662 3.777 1.00 95.38 293 PHE A C 1
ATOM 2291 O O . PHE A 1 293 ? 20.761 -6.606 3.887 1.00 95.38 293 PHE A O 1
ATOM 2298 N N . GLU A 1 294 ? 18.738 -6.764 4.834 1.00 93.62 294 GLU A N 1
ATOM 2299 C CA . GLU A 1 294 ? 19.232 -6.909 6.206 1.00 93.62 294 GLU A CA 1
ATOM 2300 C C . GLU A 1 294 ? 20.021 -8.213 6.385 1.00 93.62 294 GLU A C 1
ATOM 2302 O O . GLU A 1 294 ? 21.147 -8.184 6.882 1.00 93.62 294 GLU A O 1
ATOM 2307 N N . ASP A 1 295 ? 19.479 -9.329 5.895 1.00 92.44 295 ASP A N 1
ATOM 2308 C CA . ASP A 1 295 ? 20.073 -10.656 6.064 1.00 92.44 295 ASP A CA 1
ATOM 2309 C C . ASP A 1 295 ? 21.303 -10.878 5.167 1.00 92.44 295 ASP A C 1
ATOM 2311 O O . ASP A 1 295 ? 22.274 -11.522 5.575 1.00 92.44 295 ASP A O 1
ATOM 2315 N N . TYR A 1 296 ? 21.279 -10.359 3.932 1.00 93.75 296 TYR A N 1
ATOM 2316 C CA . TYR A 1 296 ? 22.273 -10.706 2.907 1.00 93.75 296 TYR A CA 1
ATOM 2317 C C . TYR A 1 296 ? 23.014 -9.518 2.286 1.00 93.75 296 TYR A C 1
ATOM 2319 O O . TYR A 1 296 ? 23.962 -9.719 1.528 1.00 93.75 296 TYR A O 1
ATOM 2327 N N . GLY A 1 297 ? 22.587 -8.280 2.540 1.00 92.69 297 GLY A N 1
ATOM 2328 C CA . GLY A 1 297 ? 23.111 -7.088 1.862 1.00 92.69 297 GLY A CA 1
ATOM 2329 C C . GLY A 1 297 ? 22.664 -6.940 0.400 1.00 92.69 297 GLY A C 1
ATOM 2330 O O . GLY A 1 297 ? 23.122 -6.028 -0.288 1.00 92.69 297 GLY A O 1
ATOM 2331 N N . TRP A 1 298 ? 21.779 -7.815 -0.094 1.00 92.62 298 TRP A N 1
ATOM 2332 C CA . TRP A 1 298 ? 21.216 -7.765 -1.446 1.00 92.62 298 TRP A CA 1
ATOM 2333 C C . TRP A 1 298 ? 19.780 -8.299 -1.508 1.00 92.62 298 TRP A C 1
ATOM 2335 O O . TRP A 1 298 ? 19.394 -9.232 -0.811 1.00 92.62 298 TRP A O 1
ATOM 2345 N N . CYS A 1 299 ? 18.987 -7.760 -2.430 1.00 94.06 299 CYS A N 1
ATOM 2346 C CA . CYS A 1 299 ? 17.554 -8.042 -2.550 1.00 94.06 299 CYS A CA 1
ATOM 2347 C C . CYS A 1 299 ? 17.228 -9.250 -3.453 1.00 94.06 299 CYS A C 1
ATOM 2349 O O . CYS A 1 299 ? 16.318 -9.184 -4.277 1.00 94.06 299 CYS A O 1
ATOM 2351 N N . ALA A 1 300 ? 17.989 -10.344 -3.357 1.00 91.62 300 ALA A N 1
ATOM 2352 C CA . ALA A 1 300 ? 17.779 -11.530 -4.202 1.00 91.62 300 ALA A CA 1
ATOM 2353 C C . ALA A 1 300 ? 16.775 -12.534 -3.599 1.00 91.62 300 ALA A C 1
ATOM 2355 O O . ALA A 1 300 ? 16.016 -13.176 -4.329 1.00 91.62 300 ALA A O 1
ATOM 2356 N N . ALA A 1 301 ? 16.756 -12.658 -2.270 1.00 93.19 301 ALA A N 1
ATOM 2357 C CA . ALA A 1 301 ? 15.935 -13.614 -1.526 1.00 93.19 301 ALA A CA 1
ATOM 2358 C C . ALA A 1 301 ? 14.559 -13.022 -1.171 1.00 93.19 301 ALA A C 1
ATOM 2360 O O . ALA A 1 301 ? 14.259 -12.770 -0.013 1.00 93.19 301 ALA A O 1
ATOM 2361 N N . ILE A 1 302 ? 13.743 -12.743 -2.191 1.00 93.81 302 ILE A N 1
ATOM 2362 C CA . ILE A 1 302 ? 12.451 -12.037 -2.048 1.00 93.81 302 ILE A CA 1
ATOM 2363 C C . ILE A 1 302 ? 11.258 -12.832 -2.593 1.00 93.81 302 ILE A C 1
ATOM 2365 O O . ILE A 1 302 ? 10.178 -12.287 -2.810 1.00 93.81 302 ILE A O 1
ATOM 2369 N N . ARG A 1 303 ? 11.455 -14.122 -2.892 1.00 92.69 303 ARG A N 1
ATOM 2370 C CA . ARG A 1 303 ? 10.449 -14.984 -3.531 1.00 92.69 303 ARG A CA 1
ATOM 2371 C C . ARG A 1 303 ? 10.554 -16.425 -3.060 1.00 92.69 303 ARG A C 1
ATOM 2373 O O . ARG A 1 303 ? 11.644 -16.939 -2.848 1.00 92.69 303 ARG A O 1
ATOM 2380 N N . GLY A 1 304 ? 9.416 -17.113 -3.035 1.00 91.88 304 GLY A N 1
ATOM 2381 C CA . GLY A 1 304 ? 9.323 -18.501 -2.584 1.00 91.88 304 GLY A CA 1
ATOM 2382 C C . GLY A 1 304 ? 9.213 -18.603 -1.065 1.00 91.88 304 GLY A C 1
ATOM 2383 O O . GLY A 1 304 ? 9.747 -17.767 -0.342 1.00 91.88 304 GLY A O 1
ATOM 2384 N N . VAL A 1 305 ? 8.512 -19.637 -0.595 1.00 89.50 305 VAL A N 1
ATOM 2385 C CA . VAL A 1 305 ? 8.207 -19.843 0.832 1.00 89.50 305 VAL A CA 1
ATOM 2386 C C . VAL A 1 305 ? 9.494 -19.953 1.652 1.00 89.50 305 VAL A C 1
ATOM 2388 O O . VAL A 1 305 ? 9.696 -19.198 2.589 1.00 89.50 305 VAL A O 1
ATOM 2391 N N . GLU A 1 306 ? 10.418 -20.812 1.228 1.00 89.94 306 GLU A N 1
ATOM 2392 C CA . GLU A 1 306 ? 11.735 -20.972 1.867 1.00 89.94 306 GLU A CA 1
ATOM 2393 C C . GLU A 1 306 ? 12.803 -20.029 1.277 1.00 89.94 306 GLU A C 1
ATOM 2395 O O . GLU A 1 306 ? 13.953 -20.035 1.700 1.00 89.94 306 GLU A O 1
ATOM 2400 N N . GLY A 1 307 ? 12.440 -19.223 0.272 1.00 87.38 307 GLY A N 1
ATOM 2401 C CA . GLY A 1 307 ? 13.357 -18.353 -0.475 1.00 87.38 307 GLY A CA 1
ATOM 2402 C C . GLY A 1 307 ? 13.324 -16.882 -0.050 1.00 87.38 307 GLY A C 1
ATOM 2403 O O . GLY A 1 307 ? 13.739 -16.019 -0.825 1.00 87.38 307 GLY A O 1
ATOM 2404 N N . GLY A 1 308 ? 12.787 -16.590 1.140 1.00 88.94 308 GLY A N 1
ATOM 2405 C CA . GLY A 1 308 ? 12.671 -15.235 1.697 1.00 88.94 308 GLY A CA 1
ATOM 2406 C C . GLY A 1 308 ? 11.442 -14.445 1.228 1.00 88.94 308 GLY A C 1
ATOM 2407 O O . GLY A 1 308 ? 11.296 -13.271 1.547 1.00 88.94 308 GLY A O 1
ATOM 2408 N N . GLY A 1 309 ? 10.525 -15.072 0.483 1.00 92.44 309 GLY A N 1
ATOM 2409 C CA . GLY A 1 309 ? 9.264 -14.455 0.054 1.00 92.44 309 GLY A CA 1
ATOM 2410 C C . GLY A 1 309 ? 8.078 -14.693 0.993 1.00 92.44 309 GLY A C 1
ATOM 2411 O O . GLY A 1 309 ? 6.980 -14.228 0.693 1.00 92.44 309 GLY A O 1
ATOM 2412 N N . LEU A 1 310 ? 8.256 -15.446 2.083 1.00 93.50 310 LEU A N 1
ATOM 2413 C CA . LEU A 1 310 ? 7.189 -15.732 3.043 1.00 93.50 310 LEU A CA 1
ATOM 2414 C C . LEU A 1 310 ? 6.811 -14.462 3.806 1.00 93.50 310 LEU A C 1
ATOM 2416 O O . LEU A 1 310 ? 7.666 -13.851 4.434 1.00 93.50 310 LEU A O 1
ATOM 2420 N N . VAL A 1 311 ? 5.536 -14.082 3.758 1.00 92.75 311 VAL A N 1
ATOM 2421 C CA . VAL A 1 311 ? 4.972 -13.008 4.582 1.00 92.75 311 VAL A CA 1
ATOM 2422 C C . VAL A 1 311 ? 4.394 -13.648 5.840 1.00 92.75 311 VAL A C 1
ATOM 2424 O O . VAL A 1 311 ? 3.435 -14.415 5.755 1.00 92.75 311 VAL A O 1
ATOM 2427 N N . GLU A 1 312 ? 5.012 -13.369 6.982 1.00 87.06 312 GLU A N 1
ATOM 2428 C CA . GLU A 1 312 ? 4.655 -13.946 8.281 1.00 87.06 312 GLU A CA 1
ATOM 2429 C C . GLU A 1 312 ? 3.706 -13.023 9.062 1.00 87.06 312 GLU A C 1
ATOM 2431 O O . GLU A 1 312 ? 3.482 -11.872 8.677 1.00 87.06 312 GLU A O 1
ATOM 2436 N N . ASP A 1 313 ? 3.126 -13.557 10.140 1.00 83.81 313 ASP A N 1
ATOM 2437 C CA . ASP A 1 313 ? 2.306 -12.824 11.115 1.00 83.81 313 ASP A CA 1
ATOM 2438 C C . ASP A 1 313 ? 1.122 -12.044 10.524 1.00 83.81 313 ASP A C 1
ATOM 2440 O O . ASP A 1 313 ? 0.732 -10.977 11.008 1.00 83.81 313 ASP A O 1
ATOM 2444 N N . LEU A 1 314 ? 0.509 -12.588 9.468 1.00 90.06 314 LEU A N 1
ATOM 2445 C CA . LEU A 1 314 ? -0.722 -12.022 8.934 1.00 90.06 314 LEU A CA 1
ATOM 2446 C C . LEU A 1 314 ? -1.879 -12.198 9.936 1.00 90.06 314 LEU A C 1
ATOM 2448 O O . LEU A 1 314 ? -2.077 -13.299 10.459 1.00 90.06 314 LEU A O 1
ATOM 2452 N N . PRO A 1 315 ? -2.693 -11.150 10.163 1.00 88.94 315 PRO A N 1
ATOM 2453 C CA . PRO A 1 315 ? -3.920 -11.258 10.939 1.00 88.94 315 PRO A CA 1
ATOM 2454 C C . PRO A 1 315 ? -4.841 -12.358 10.389 1.00 88.94 315 PRO A C 1
ATOM 2456 O O . PRO A 1 315 ? -5.127 -12.393 9.191 1.00 88.94 315 PRO A O 1
ATOM 2459 N N . THR A 1 316 ? -5.333 -13.238 11.264 1.00 85.38 316 THR A N 1
ATOM 2460 C CA . THR A 1 316 ? -6.313 -14.284 10.931 1.00 85.38 316 THR A CA 1
ATOM 2461 C C . THR A 1 316 ? -7.597 -14.097 11.735 1.00 85.38 316 THR A C 1
ATOM 2463 O O . THR A 1 316 ? -7.576 -14.067 12.961 1.00 85.38 316 THR A O 1
ATOM 2466 N N . HIS A 1 317 ? -8.717 -13.932 11.032 1.00 81.19 317 HIS A N 1
ATOM 2467 C CA . HIS A 1 317 ? -10.050 -13.830 11.625 1.00 81.19 317 HIS A CA 1
ATOM 2468 C C . HIS A 1 317 ? -10.779 -15.159 11.401 1.00 81.19 317 HIS A C 1
ATOM 2470 O O . HIS A 1 317 ? -10.927 -15.575 10.248 1.00 81.19 317 HIS A O 1
ATOM 2476 N N . THR A 1 318 ? -11.170 -15.827 12.487 1.00 72.44 318 THR A N 1
ATOM 2477 C CA . THR A 1 318 ? -11.826 -17.148 12.489 1.00 72.44 318 THR A CA 1
ATOM 2478 C C . THR A 1 318 ? -13.306 -17.051 12.782 1.00 72.44 318 THR A C 1
ATOM 2480 O O . THR A 1 318 ? -13.648 -16.268 13.692 1.00 72.44 318 THR A O 1
#